Protein AF-A0A9W4KST5-F1 (afdb_monomer)

Sequence (178 aa):
MKYGIPIFAFIPGAGSKRGPIHEGLPTLEKHRLMNPYAAGIELFQHVEGVYVGDQGTENNLLENLTAYKNQNILTVRAESRLLQSGQYELRPDVSQDVFRLQDTRVTANVEPSNTVARSLGSITMDNDGYGRYRGEVQICKRDLEANHRVNVIGRIIEEDIPLLFLLKPGQTIKLIIE

Nearest PDB structures (foldseek):
  2p0o-assembly1_A  TM=8.507E-01  e=2.842E-18  Enterococcus faecalis V583
  1x7f-assembly1_A  TM=8.036E-01  e=6.736E-13  Bacillus cereus ATCC 14579
  3opf-assembly2_B  TM=6.399E-01  e=3.428E-03  Thermus thermophilus HB8
  3oep-assembly1_A  TM=6.357E-01  e=4.385E-03  Thermus thermophilus HB8
  3ore-assembly1_A  TM=6.456E-01  e=9.763E-03  Thermus thermophilus HB8

Secondary structure (DSSP, 8-state):
--S-PPPEEEE--SSPPPTTT-S---SSGGGTTS-HHHHHHHHTTT-SEEEE-SS--TTTHHHHHHHHHHH-EEEEEEEESSS-SEEEEBPSS--SSEEEBTT---SS---------B-TTEEEEE-GGGGGGTT-EEEESS-B---TTEEEEEEE-GGGGGGGGGPPTT-EEEEEE-

Solvent-accessible surface area (backbone atoms only — not comparable to full-atom values): 9675 Å² total; per-residue (Å²): 126,99,79,81,69,87,46,71,46,34,22,23,29,76,44,63,42,51,74,95,79,49,68,48,40,38,64,50,76,83,30,48,85,41,58,38,59,58,40,42,60,59,44,59,77,78,33,80,45,74,43,68,57,24,42,45,66,64,95,56,38,61,59,46,52,44,36,30,75,77,68,50,30,45,73,43,47,27,37,44,89,81,60,72,63,43,78,43,43,33,43,61,74,84,54,89,54,39,49,41,44,55,93,47,57,49,91,69,90,36,76,75,46,62,38,50,66,37,45,60,30,26,26,31,30,25,10,56,78,47,52,97,47,16,36,32,33,33,36,27,67,39,72,42,76,56,37,77,34,35,19,57,49,34,30,45,38,78,89,45,44,71,51,66,79,72,62,58,76,47,32,36,35,30,42,42,59,101

Radius of gyration: 18.52 Å; Cα contacts (8 Å, |Δi|>4): 389; chains: 1; bounding box: 48×29×61 Å

Foldseek 3Di:
DVPPDFDEWEAEAPDFADDDVRQTDGPDPVRSPADSQLSLLVCLVPGPYYDHGGDHPPPCSVVQSCCCNPVVEHEFEKAFPPDAFFKWWWALDDDPWKTWTPPQADPDFFAQDQQAKAAQFFWKAFGVVVPPRGRTIIGTRGTDGGDSRIHRGIGTDPSRSSVSVSDDRRGMYGYDHD

Structure (mmCIF, N/CA/C/O backbone):
data_AF-A0A9W4KST5-F1
#
_entry.id   AF-A0A9W4KST5-F1
#
loop_
_atom_site.group_PDB
_atom_site.id
_atom_site.type_symbol
_atom_site.label_atom_id
_atom_site.label_alt_id
_atom_site.label_comp_id
_atom_site.label_asym_id
_atom_site.label_entity_id
_atom_site.label_seq_id
_atom_site.pdbx_PDB_ins_code
_atom_site.Cartn_x
_atom_site.Cartn_y
_atom_site.Cartn_z
_atom_site.occupancy
_atom_site.B_iso_or_equiv
_atom_site.auth_seq_id
_atom_site.auth_comp_id
_atom_site.auth_asym_id
_atom_site.auth_atom_id
_atom_site.pdbx_PDB_model_num
ATOM 1 N N . MET A 1 1 ? -27.105 1.397 7.452 1.00 69.25 1 MET A N 1
ATOM 2 C CA . MET A 1 1 ? -27.432 1.611 8.880 1.00 69.25 1 MET A CA 1
ATOM 3 C C . MET A 1 1 ? -28.932 1.808 9.051 1.00 69.25 1 MET A C 1
ATOM 5 O O . MET A 1 1 ? -29.495 2.627 8.342 1.00 69.25 1 MET A O 1
ATOM 9 N N . LYS A 1 2 ? -29.586 1.051 9.945 1.00 85.25 2 LYS A N 1
ATOM 10 C CA . LYS A 1 2 ? -31.060 1.030 10.094 1.00 85.25 2 LYS A CA 1
ATOM 11 C C . LYS A 1 2 ? -31.640 2.257 10.816 1.00 85.25 2 LYS A C 1
ATOM 13 O O . LYS A 1 2 ? -32.786 2.608 10.571 1.00 85.25 2 LYS A O 1
ATOM 18 N N . TYR A 1 3 ? -30.859 2.892 11.692 1.00 92.56 3 TYR A N 1
ATOM 19 C CA . TYR A 1 3 ? -31.352 3.920 12.623 1.00 92.56 3 TYR A CA 1
ATOM 20 C C . TYR A 1 3 ? -30.665 5.287 12.487 1.00 92.56 3 TYR A C 1
ATOM 22 O O . TYR A 1 3 ? -30.922 6.169 13.294 1.00 92.56 3 TYR A O 1
ATOM 30 N N . GLY A 1 4 ? -29.771 5.472 11.508 1.00 92.19 4 GLY A N 1
ATOM 31 C CA . GLY A 1 4 ? -29.053 6.744 11.319 1.00 92.19 4 GLY A CA 1
ATOM 32 C C . GLY A 1 4 ? -28.080 7.123 12.447 1.00 92.19 4 GLY A C 1
ATOM 33 O O . GLY A 1 4 ? -27.621 8.258 12.487 1.00 92.19 4 GLY A O 1
ATOM 34 N N . ILE A 1 5 ? -27.766 6.196 13.357 1.00 94.44 5 ILE A N 1
ATOM 35 C CA . ILE A 1 5 ? -26.794 6.402 14.438 1.00 94.44 5 ILE A CA 1
ATOM 36 C C . ILE A 1 5 ? -25.398 6.067 13.897 1.00 94.44 5 ILE A C 1
ATOM 38 O O 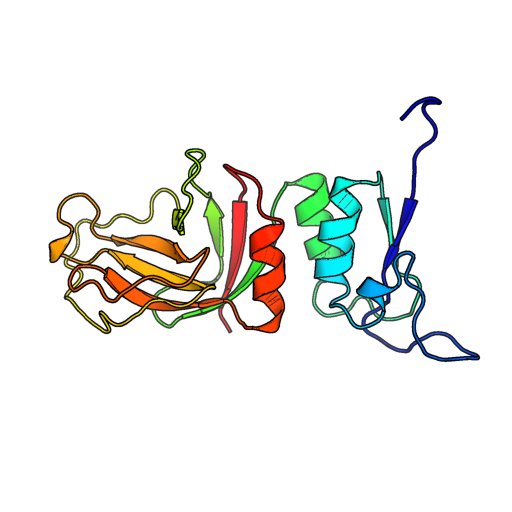. ILE A 1 5 ? -25.235 4.949 13.403 1.00 94.44 5 ILE A O 1
ATOM 42 N N . PRO A 1 6 ? -24.412 6.980 13.987 1.00 93.88 6 PRO A N 1
ATOM 43 C CA . PRO A 1 6 ? -23.056 6.718 13.520 1.00 93.88 6 PRO A CA 1
ATOM 44 C C . PRO A 1 6 ? -22.380 5.634 14.365 1.00 93.88 6 PRO A C 1
ATOM 46 O O . PRO A 1 6 ? -22.519 5.590 15.590 1.00 93.88 6 PRO A O 1
ATOM 49 N N . ILE A 1 7 ? -21.632 4.769 13.697 1.00 95.62 7 ILE A N 1
ATOM 50 C CA . ILE A 1 7 ? -20.874 3.664 14.263 1.00 95.62 7 ILE A CA 1
ATOM 51 C C . ILE A 1 7 ? -19.400 4.071 14.305 1.00 95.62 7 ILE A C 1
ATOM 53 O O . ILE A 1 7 ? -18.837 4.600 13.346 1.00 95.62 7 ILE A O 1
ATOM 57 N N . PHE A 1 8 ? -18.763 3.801 15.440 1.00 97.06 8 PHE A N 1
ATOM 58 C CA . PHE A 1 8 ? -17.342 4.043 15.658 1.00 97.06 8 PHE A CA 1
ATOM 59 C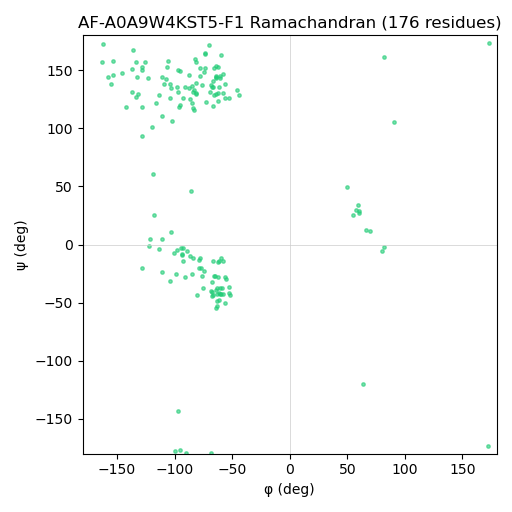 C . PHE A 1 8 ? -16.674 2.775 16.180 1.00 97.06 8 PHE A C 1
ATOM 61 O O . PHE A 1 8 ? -17.313 1.957 16.843 1.00 97.06 8 PHE A O 1
ATOM 68 N N . ALA A 1 9 ? -15.383 2.631 15.900 1.00 98.12 9 ALA A N 1
ATOM 69 C CA . ALA A 1 9 ? -14.571 1.516 16.376 1.00 98.12 9 ALA A CA 1
ATOM 70 C C . ALA A 1 9 ? -13.203 1.994 16.883 1.00 98.12 9 ALA A C 1
ATOM 72 O O . ALA A 1 9 ? -12.799 3.132 16.651 1.00 98.12 9 ALA A O 1
ATOM 73 N N . PHE A 1 10 ? -12.488 1.117 17.577 1.00 97.94 10 PHE A N 1
ATOM 74 C CA . PHE A 1 10 ? -11.152 1.355 18.102 1.00 97.94 10 PHE A CA 1
ATOM 75 C C . PHE A 1 10 ? -10.105 0.539 17.344 1.00 97.94 10 PHE A C 1
ATOM 77 O O . PHE A 1 10 ? -10.300 -0.649 17.070 1.00 97.94 10 PHE A O 1
ATOM 84 N N . ILE A 1 11 ? -8.975 1.179 17.060 1.00 97.19 11 ILE A N 1
ATOM 85 C CA . ILE A 1 11 ? -7.729 0.548 16.615 1.00 97.19 11 ILE A CA 1
ATOM 86 C C . ILE A 1 11 ? -6.709 0.572 17.757 1.00 97.19 11 ILE A C 1
ATOM 88 O O . ILE A 1 11 ? -6.769 1.476 18.600 1.00 97.19 11 ILE A O 1
ATOM 92 N N . PRO A 1 12 ? -5.758 -0.378 17.808 1.00 95.00 12 PRO A N 1
ATOM 93 C CA . PRO A 1 12 ? -4.676 -0.285 18.779 1.00 95.00 12 PRO A CA 1
ATOM 94 C C . PRO A 1 12 ? -3.799 0.936 18.466 1.00 95.00 12 PRO A C 1
ATOM 96 O O . PRO A 1 12 ? -3.680 1.346 17.314 1.00 95.00 12 PRO A O 1
ATOM 99 N N . GLY A 1 13 ? -3.160 1.513 19.481 1.00 92.31 13 GLY A N 1
ATOM 100 C CA . GLY A 1 13 ? -2.129 2.544 19.272 1.00 92.31 13 GLY A CA 1
ATOM 101 C C . GLY A 1 13 ? -0.768 1.941 18.931 1.00 92.31 13 GLY A C 1
ATOM 102 O O . GLY A 1 13 ? -0.515 0.777 19.241 1.00 92.31 13 GLY A O 1
ATOM 103 N N . ALA A 1 14 ? 0.114 2.704 18.284 1.00 86.81 14 ALA A N 1
ATOM 104 C CA . ALA A 1 14 ? 1.453 2.234 17.907 1.00 86.81 14 ALA A CA 1
ATOM 105 C C . ALA A 1 14 ? 2.445 2.215 19.087 1.00 86.81 14 ALA A C 1
ATOM 107 O O . ALA A 1 14 ? 3.446 1.505 19.041 1.00 86.81 14 ALA A O 1
ATOM 108 N N . GLY A 1 15 ? 2.146 2.969 20.146 1.00 88.94 15 GLY A N 1
ATOM 109 C CA . GLY A 1 15 ? 3.013 3.160 21.301 1.00 88.94 15 GLY A CA 1
ATOM 110 C C . GLY A 1 15 ? 2.661 2.242 22.470 1.00 88.94 15 GLY A C 1
ATOM 111 O O . GLY A 1 15 ? 2.292 1.075 22.304 1.00 88.94 15 GLY A O 1
ATOM 112 N N . SER A 1 16 ? 2.789 2.781 23.687 1.00 91.00 16 SER A N 1
ATOM 113 C CA . SER A 1 16 ? 2.562 2.013 24.912 1.00 91.00 16 SER A CA 1
ATOM 114 C C . SER A 1 16 ? 1.106 1.541 25.030 1.00 91.00 16 SER A C 1
ATOM 116 O O . SER A 1 16 ? 0.152 2.316 24.896 1.00 91.00 16 SER A O 1
ATOM 118 N N . LYS A 1 17 ? 0.935 0.240 25.286 1.00 93.94 17 LYS A N 1
ATOM 119 C CA . LYS A 1 17 ? -0.381 -0.380 25.461 1.00 93.94 17 LYS A CA 1
ATOM 120 C C . LYS A 1 17 ? -0.938 -0.047 26.835 1.00 93.94 17 LYS A C 1
ATOM 122 O O . LYS A 1 17 ? -0.206 -0.089 27.829 1.00 93.94 17 LYS A O 1
ATOM 127 N N . ARG A 1 18 ? -2.229 0.276 26.910 1.00 92.12 18 ARG A N 1
ATOM 128 C CA . ARG A 1 18 ? -2.851 0.681 28.175 1.00 92.12 18 ARG A CA 1
ATOM 129 C C . ARG A 1 18 ? -2.932 -0.501 29.150 1.00 92.12 18 ARG A C 1
ATOM 131 O O . ARG A 1 18 ? -3.272 -1.621 28.772 1.00 92.12 18 ARG A O 1
ATOM 138 N N . GLY A 1 19 ? -2.608 -0.237 30.414 1.00 92.00 19 GLY A N 1
ATOM 139 C CA . GLY A 1 19 ? -2.745 -1.214 31.493 1.00 92.00 19 GLY A CA 1
ATOM 140 C C . GLY A 1 19 ? -4.212 -1.506 31.850 1.00 92.00 19 GLY A C 1
ATOM 141 O O . GLY A 1 19 ? -5.115 -0.809 31.382 1.00 92.00 19 GLY A O 1
ATOM 142 N N . PRO A 1 20 ? -4.463 -2.516 32.701 1.00 93.81 20 PRO A N 1
ATOM 143 C CA . PRO A 1 20 ? -3.459 -3.312 33.417 1.00 93.81 20 PRO A CA 1
ATOM 144 C C . PRO A 1 20 ? -2.877 -4.486 32.609 1.00 93.81 20 PRO A C 1
ATOM 146 O O . PRO A 1 20 ? -1.892 -5.071 33.036 1.00 93.81 20 PRO A O 1
ATOM 149 N N . ILE A 1 21 ? -3.469 -4.836 31.461 1.00 93.88 21 ILE A N 1
ATOM 150 C CA . ILE A 1 21 ? -3.098 -6.042 30.692 1.00 93.88 21 ILE A CA 1
ATOM 151 C C . ILE A 1 21 ? -2.016 -5.744 29.643 1.00 93.88 21 ILE A C 1
ATOM 153 O O . ILE A 1 21 ? -1.215 -6.611 29.327 1.00 93.88 21 ILE A O 1
ATOM 157 N N . HIS A 1 22 ? -1.944 -4.509 29.132 1.00 93.56 22 HIS A N 1
ATOM 158 C CA . HIS A 1 22 ? -0.942 -4.095 28.140 1.00 93.56 22 HIS A CA 1
ATOM 159 C C . HIS A 1 22 ? -0.983 -4.881 26.810 1.00 93.56 22 HIS A C 1
ATOM 161 O O . HIS A 1 22 ? 0.006 -4.938 26.086 1.00 93.56 22 HIS A O 1
ATOM 167 N N . GLU A 1 23 ? -2.150 -5.409 26.433 1.00 93.69 23 GLU A N 1
ATOM 168 C CA . GLU A 1 23 ? -2.366 -6.174 25.188 1.00 93.69 23 GLU A CA 1
ATOM 169 C C . GLU A 1 23 ? -3.069 -5.372 24.078 1.00 93.69 23 GLU A C 1
ATOM 171 O O . GLU A 1 23 ? -3.489 -5.925 23.063 1.00 93.69 23 GLU A O 1
ATOM 176 N N . GLY A 1 24 ? -3.204 -4.058 24.260 1.00 94.25 24 GLY A N 1
ATOM 177 C CA . GLY A 1 24 ? -3.823 -3.146 23.300 1.00 94.25 24 GLY A CA 1
ATOM 178 C C . GLY A 1 24 ? -5.350 -3.102 23.350 1.00 94.25 24 GLY A C 1
ATOM 179 O O . GLY A 1 24 ? -6.013 -3.999 23.879 1.00 94.25 24 GLY A O 1
ATOM 180 N N . LEU A 1 25 ? -5.905 -2.029 22.783 1.00 96.44 25 LEU A N 1
ATOM 181 C CA . LEU A 1 25 ? -7.332 -1.697 22.839 1.00 96.44 25 LEU A CA 1
ATOM 182 C C . LEU A 1 25 ? -8.008 -1.641 21.449 1.00 96.44 25 LEU A C 1
ATOM 184 O O . LEU A 1 25 ? -8.519 -0.588 21.064 1.00 96.44 25 LEU A O 1
ATOM 188 N N . PRO A 1 26 ? -8.029 -2.745 20.672 1.00 97.44 26 PRO A N 1
ATOM 189 C CA . PRO A 1 26 ? -8.787 -2.825 19.425 1.00 97.44 26 PRO A CA 1
ATOM 190 C C . PRO A 1 26 ? -10.273 -3.160 19.656 1.00 97.44 26 PRO A C 1
ATOM 192 O O . PRO A 1 26 ? -10.643 -3.766 20.661 1.00 97.44 26 PRO A O 1
ATOM 195 N N . THR A 1 27 ? -11.128 -2.860 18.674 1.00 98.00 27 THR A N 1
ATOM 196 C CA . THR A 1 27 ? -12.497 -3.409 18.601 1.00 98.00 27 THR A CA 1
ATOM 197 C C . THR A 1 27 ? -12.525 -4.827 18.033 1.00 98.00 27 THR A C 1
ATOM 199 O O . THR A 1 27 ? -13.250 -5.671 18.553 1.00 98.00 27 THR A O 1
ATOM 202 N N . LEU A 1 28 ? -11.767 -5.104 16.965 1.00 96.88 28 LEU A N 1
ATOM 203 C CA . LEU A 1 28 ? -11.683 -6.445 16.381 1.00 96.88 28 LEU A CA 1
ATOM 204 C C . LEU A 1 28 ? -10.443 -7.171 16.902 1.00 96.88 28 LEU A C 1
ATOM 206 O O . LEU A 1 28 ? -9.337 -6.648 16.822 1.00 96.88 28 LEU A O 1
ATOM 210 N N . GLU A 1 29 ? -10.607 -8.412 17.356 1.00 97.19 29 GLU A N 1
ATOM 211 C CA . GLU A 1 29 ? -9.504 -9.199 17.928 1.00 97.19 29 GLU A CA 1
ATOM 212 C C . GLU A 1 29 ? -8.340 -9.393 16.944 1.00 97.19 29 GLU A C 1
ATOM 214 O O . GLU A 1 29 ? -7.175 -9.263 17.308 1.00 97.19 29 GLU A O 1
ATOM 219 N N . LYS A 1 30 ? -8.645 -9.588 15.655 1.00 94.75 30 LYS A N 1
ATOM 220 C CA . LYS A 1 30 ? -7.627 -9.702 14.598 1.00 94.75 30 LYS A CA 1
ATOM 221 C C . LYS A 1 30 ? -6.769 -8.442 14.420 1.00 94.75 30 LYS A C 1
ATOM 223 O O . LYS A 1 30 ? -5.729 -8.507 13.774 1.00 94.75 30 LYS A O 1
ATOM 228 N N . HIS A 1 31 ? -7.193 -7.300 14.968 1.00 95.31 31 HIS A N 1
ATOM 229 C CA . HIS A 1 31 ? -6.422 -6.058 14.936 1.00 95.31 31 HIS A CA 1
ATOM 230 C C . HIS A 1 31 ? -5.425 -5.941 16.081 1.00 95.31 31 HIS A C 1
ATOM 232 O O . HIS A 1 31 ? -4.578 -5.062 16.015 1.00 95.31 31 HIS A O 1
ATOM 238 N N . ARG A 1 32 ? -5.464 -6.815 17.096 1.00 93.94 32 ARG A N 1
ATOM 239 C CA . ARG A 1 32 ? -4.639 -6.694 18.311 1.00 93.94 32 ARG A CA 1
ATOM 240 C C . ARG A 1 32 ? -3.144 -6.540 18.035 1.00 93.94 32 ARG A C 1
ATOM 242 O O . ARG A 1 32 ? -2.487 -5.717 18.669 1.00 93.94 32 ARG A O 1
ATOM 249 N N . LEU A 1 33 ? -2.635 -7.307 17.073 1.00 90.31 33 LEU A N 1
ATOM 250 C CA . LEU A 1 33 ? -1.232 -7.295 16.645 1.00 90.31 33 LEU A CA 1
ATOM 251 C C . LEU A 1 33 ? -1.048 -6.714 15.237 1.00 90.31 33 LEU A C 1
ATOM 253 O O . LEU A 1 33 ? 0.050 -6.745 14.690 1.00 90.31 33 LEU A O 1
ATOM 257 N N . MET A 1 34 ? -2.124 -6.210 14.633 1.00 90.50 34 MET A N 1
ATOM 258 C CA . MET A 1 34 ? -2.071 -5.619 13.303 1.00 90.50 34 MET A CA 1
ATOM 259 C C . MET A 1 34 ? -1.481 -4.211 13.381 1.00 90.50 34 MET A C 1
ATOM 261 O O . MET A 1 34 ? -1.638 -3.505 14.379 1.00 90.50 34 MET A O 1
ATOM 265 N N . ASN A 1 35 ? -0.849 -3.777 12.291 1.00 91.12 35 ASN A N 1
ATOM 266 C CA . ASN A 1 35 ? -0.479 -2.381 12.118 1.00 91.12 35 ASN A CA 1
ATOM 267 C C . ASN A 1 35 ? -1.724 -1.476 12.326 1.00 91.12 35 ASN A C 1
ATOM 269 O O . ASN A 1 35 ? -2.733 -1.682 11.641 1.00 91.12 35 ASN A O 1
ATOM 273 N N . PRO A 1 36 ? -1.672 -0.471 13.227 1.00 94.44 36 PRO A N 1
ATOM 274 C CA . PRO A 1 36 ? -2.785 0.445 13.487 1.00 94.44 36 PRO A CA 1
ATOM 275 C C . PRO A 1 36 ? -3.354 1.113 12.235 1.00 94.44 36 PRO A C 1
ATOM 277 O O . PRO A 1 36 ? -4.565 1.305 12.128 1.00 94.44 36 PRO A O 1
ATOM 280 N N . TYR A 1 37 ? -2.490 1.443 11.273 1.00 95.38 37 TYR A N 1
ATOM 281 C CA . TYR A 1 37 ? -2.903 2.025 10.006 1.00 95.38 37 TYR A CA 1
ATOM 282 C C . TYR A 1 37 ? -3.773 1.041 9.224 1.00 95.38 37 TYR A C 1
ATOM 284 O O . TYR A 1 37 ? -4.920 1.359 8.930 1.00 95.38 37 TYR A O 1
ATOM 292 N N . ALA A 1 38 ? -3.289 -0.181 8.979 1.00 94.12 38 ALA A N 1
ATOM 293 C CA . ALA A 1 38 ? -4.047 -1.214 8.271 1.00 94.12 38 ALA A CA 1
ATOM 294 C C . ALA A 1 38 ? -5.387 -1.537 8.954 1.00 94.12 38 ALA A C 1
ATOM 296 O O . ALA A 1 38 ? -6.416 -1.605 8.282 1.00 94.12 38 ALA A O 1
ATOM 297 N N . ALA A 1 39 ? -5.394 -1.636 10.288 1.00 95.00 39 ALA A N 1
ATOM 298 C CA . ALA A 1 39 ? -6.614 -1.825 11.068 1.00 95.00 39 ALA A CA 1
ATOM 299 C C . ALA A 1 39 ? -7.621 -0.679 10.852 1.00 95.00 39 ALA A C 1
ATOM 301 O O . ALA A 1 39 ? -8.817 -0.916 10.677 1.00 95.00 39 ALA A O 1
ATOM 302 N N . GLY A 1 40 ? -7.141 0.569 10.817 1.00 96.31 40 GLY A N 1
ATOM 303 C CA . GLY A 1 40 ? -7.976 1.744 10.573 1.00 96.31 40 GLY A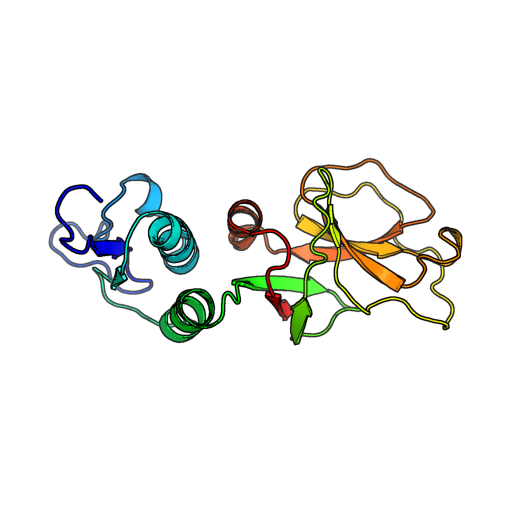 CA 1
ATOM 304 C C . GLY A 1 40 ? -8.557 1.773 9.161 1.00 96.31 40 GLY A C 1
ATOM 305 O O . GLY A 1 40 ? -9.750 2.024 9.000 1.00 96.31 40 GLY A O 1
ATOM 306 N N . ILE A 1 41 ? -7.743 1.456 8.151 1.00 96.06 41 ILE A N 1
ATOM 307 C CA . ILE A 1 41 ? -8.175 1.363 6.748 1.00 96.06 41 ILE A CA 1
ATOM 308 C C . ILE A 1 41 ? -9.243 0.286 6.571 1.00 96.06 41 ILE A C 1
ATOM 310 O O . ILE A 1 41 ? -10.230 0.513 5.871 1.00 96.06 41 ILE A O 1
ATOM 314 N N . GLU A 1 42 ? -9.082 -0.867 7.220 1.00 95.12 42 GLU A N 1
ATOM 315 C CA . GLU A 1 42 ? -10.092 -1.920 7.191 1.00 95.12 42 GLU A CA 1
ATOM 316 C C . GLU A 1 42 ? -11.406 -1.453 7.840 1.00 95.12 42 GLU A C 1
ATOM 318 O O . GLU A 1 42 ? -12.475 -1.573 7.239 1.00 95.12 42 GLU A O 1
ATOM 323 N N . LEU A 1 43 ? -11.344 -0.863 9.039 1.00 96.38 43 LEU A N 1
ATOM 324 C CA . LEU A 1 43 ? -12.539 -0.403 9.753 1.00 96.38 43 LEU A CA 1
ATOM 325 C C . LEU A 1 43 ? -13.290 0.697 9.003 1.00 96.38 43 LEU A C 1
ATOM 327 O O . LEU A 1 43 ? -14.519 0.665 8.980 1.00 96.38 43 LEU A O 1
ATOM 331 N N . PHE A 1 44 ? -12.602 1.629 8.340 1.00 95.38 44 PHE A N 1
ATOM 332 C CA . PHE A 1 44 ? -13.249 2.689 7.557 1.00 95.38 44 PHE A CA 1
ATOM 333 C C . PHE A 1 44 ? -14.142 2.178 6.411 1.00 95.38 44 PHE A C 1
ATOM 335 O O . PHE A 1 44 ? -14.917 2.953 5.854 1.00 95.38 44 PHE A O 1
ATOM 342 N N . GLN A 1 45 ? -14.083 0.892 6.054 1.00 90.44 45 GLN A N 1
ATOM 343 C CA . GLN A 1 45 ? -15.026 0.282 5.107 1.00 90.44 45 GLN A CA 1
ATOM 344 C C . GLN A 1 45 ? -16.384 -0.059 5.738 1.00 90.44 45 GLN A C 1
ATOM 346 O O . GLN A 1 45 ? -17.344 -0.351 5.024 1.00 90.44 45 GLN A O 1
ATOM 351 N N . HIS A 1 46 ? -16.469 -0.033 7.067 1.00 92.56 46 HIS A N 1
ATOM 352 C CA . HIS A 1 46 ? -17.608 -0.520 7.841 1.00 92.56 46 HIS A CA 1
ATOM 353 C C . HIS A 1 46 ? -18.151 0.496 8.852 1.00 92.56 46 HIS A C 1
ATOM 355 O O . HIS A 1 46 ? -19.288 0.334 9.294 1.00 92.56 46 HIS A O 1
ATOM 361 N N . VAL A 1 47 ? -17.355 1.502 9.234 1.00 95.25 47 VAL A N 1
ATOM 362 C CA . VAL A 1 47 ? -17.702 2.482 10.274 1.00 95.25 47 VAL A CA 1
ATOM 363 C C . VAL A 1 47 ? -17.405 3.919 9.844 1.00 95.25 47 VAL A C 1
ATOM 365 O O . VAL A 1 47 ? -16.542 4.175 9.004 1.00 95.25 47 VAL A O 1
ATOM 368 N N . GLU A 1 48 ? -18.080 4.880 10.473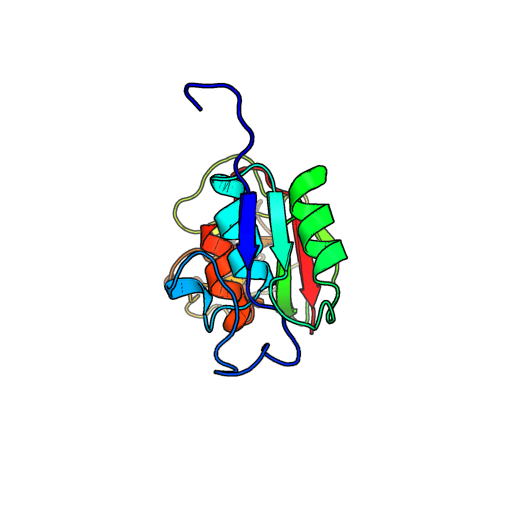 1.00 94.50 48 GLU A N 1
ATOM 369 C CA . GLU A 1 48 ? -17.968 6.309 10.164 1.00 94.50 48 GLU A CA 1
ATOM 370 C C . GLU A 1 48 ? -16.708 6.943 10.759 1.00 94.50 48 GLU A C 1
ATOM 372 O O . GLU A 1 48 ? -16.272 8.010 10.316 1.00 94.50 48 GLU A O 1
ATOM 377 N N . GLY A 1 49 ? -16.101 6.320 11.767 1.00 95.75 49 GLY A N 1
ATOM 378 C CA . GLY A 1 49 ? -14.886 6.816 12.396 1.00 95.75 49 GLY A CA 1
ATOM 379 C C . GLY A 1 49 ? -14.155 5.768 13.220 1.00 95.75 49 GLY A C 1
ATOM 380 O O . GLY A 1 49 ? -14.745 4.806 13.708 1.00 95.75 49 GLY A O 1
ATOM 381 N N . VAL A 1 50 ? -12.856 5.996 13.400 1.00 97.19 50 VAL A N 1
ATOM 382 C CA . VAL A 1 50 ? -11.998 5.167 14.247 1.00 97.19 50 VAL A CA 1
ATOM 383 C C . VAL A 1 50 ? -11.334 6.025 15.317 1.00 97.19 50 VAL A C 1
ATOM 385 O O . VAL A 1 50 ? -10.967 7.172 15.058 1.00 97.19 50 VAL A O 1
ATOM 388 N N . TYR A 1 51 ? -11.177 5.461 16.508 1.00 96.81 51 TYR A N 1
ATOM 389 C CA . TYR A 1 51 ? -10.414 6.026 17.615 1.00 96.81 51 TYR A CA 1
ATOM 390 C C . TYR A 1 51 ? -9.157 5.192 17.859 1.00 96.81 51 TYR A C 1
ATOM 392 O O . TYR A 1 51 ? -9.189 3.968 17.752 1.00 96.81 51 TYR A O 1
ATOM 400 N N . VAL A 1 52 ? -8.057 5.839 18.238 1.00 96.50 52 VAL A N 1
ATOM 401 C CA . VAL A 1 52 ? -6.861 5.136 18.718 1.00 96.50 52 VAL A CA 1
ATOM 402 C C . VAL A 1 52 ? -7.057 4.833 20.202 1.00 96.50 52 VAL A C 1
ATOM 404 O O . VAL A 1 52 ? -7.212 5.752 21.006 1.00 96.50 52 VAL A O 1
ATOM 407 N N . GLY A 1 53 ? -7.130 3.551 20.561 1.00 95.19 53 GLY A N 1
ATOM 408 C CA . GLY A 1 53 ? -7.428 3.122 21.931 1.00 95.19 53 GLY A CA 1
ATOM 409 C C . GLY A 1 53 ? -6.246 3.281 22.895 1.00 95.19 53 GLY A C 1
ATOM 410 O O . GLY A 1 53 ? -6.432 3.660 24.056 1.00 95.19 53 GLY A O 1
ATOM 411 N N . ASP A 1 54 ? -5.027 3.029 22.413 1.00 94.62 54 ASP A N 1
ATOM 412 C CA . ASP A 1 54 ? -3.784 3.135 23.187 1.00 94.62 54 ASP A CA 1
ATOM 413 C C . ASP A 1 54 ? -3.030 4.449 22.919 1.00 94.62 54 ASP A C 1
ATOM 415 O O . ASP A 1 54 ? -3.491 5.315 22.178 1.00 94.62 54 ASP A O 1
ATOM 419 N N . GLN A 1 55 ? -1.859 4.614 23.539 1.00 90.81 55 GLN A N 1
ATOM 420 C CA . GLN A 1 55 ? -0.946 5.700 23.187 1.00 90.81 55 GLN A CA 1
ATOM 421 C C . GLN A 1 55 ? -0.247 5.425 21.846 1.00 90.81 55 GLN A C 1
ATOM 423 O O . GLN A 1 55 ? -0.180 4.288 21.377 1.00 90.81 55 GLN A O 1
ATOM 428 N N . GLY A 1 56 ? 0.342 6.473 21.273 1.00 87.62 56 GLY A N 1
ATOM 429 C CA . GLY A 1 56 ? 1.188 6.390 20.087 1.00 87.62 56 GLY A CA 1
ATOM 430 C C . GLY A 1 56 ? 0.403 6.559 18.795 1.00 87.62 56 GLY A C 1
ATOM 431 O O . GLY A 1 56 ? -0.315 5.669 18.333 1.00 87.62 56 GLY A O 1
ATOM 432 N N . THR A 1 57 ? 0.575 7.743 18.222 1.00 89.81 57 THR A N 1
ATOM 433 C CA . THR A 1 57 ? 0.101 8.142 16.896 1.00 89.81 57 THR A CA 1
ATOM 434 C C . THR A 1 57 ? 1.287 8.496 15.998 1.00 89.81 57 THR A C 1
ATOM 436 O O . THR A 1 57 ? 1.155 9.336 15.110 1.00 89.81 57 THR A O 1
ATOM 439 N N . GLU A 1 58 ? 2.467 7.929 16.277 1.00 86.44 58 GLU A N 1
ATOM 440 C CA . GLU A 1 58 ? 3.689 8.228 15.532 1.00 86.44 58 GLU A CA 1
ATOM 441 C C . GLU A 1 58 ? 3.614 7.693 14.087 1.00 86.44 58 GLU A C 1
ATOM 443 O O . GLU A 1 58 ? 2.617 7.102 13.664 1.00 86.44 58 GLU A O 1
ATOM 448 N N . ASN A 1 59 ? 4.680 7.897 13.306 1.00 84.81 59 ASN A N 1
ATOM 449 C CA . ASN A 1 59 ? 4.812 7.383 11.935 1.00 84.81 59 ASN A CA 1
ATOM 450 C C . ASN A 1 59 ? 3.712 7.869 10.974 1.00 84.81 59 ASN A C 1
ATOM 452 O O . ASN A 1 59 ? 3.304 7.156 10.057 1.00 84.81 59 ASN A O 1
ATOM 456 N N . ASN A 1 60 ? 3.251 9.107 11.171 1.00 91.69 60 ASN A N 1
ATOM 457 C CA . ASN A 1 60 ? 2.211 9.752 10.369 1.00 91.69 60 ASN A CA 1
ATOM 458 C C . ASN A 1 60 ? 0.859 9.008 10.380 1.00 91.69 60 ASN A C 1
ATOM 460 O O . ASN A 1 60 ? 0.122 9.042 9.390 1.00 91.69 60 ASN A O 1
ATOM 464 N N . LEU A 1 61 ? 0.534 8.282 11.461 1.00 94.44 61 LEU A N 1
ATOM 465 C CA . LEU A 1 61 ? -0.688 7.473 11.536 1.00 94.44 61 LEU A CA 1
ATOM 466 C C . LEU A 1 61 ? -1.946 8.315 11.284 1.00 94.44 61 LEU A C 1
ATOM 468 O O . LEU A 1 61 ? -2.777 7.946 10.454 1.00 94.44 61 LEU A O 1
ATOM 472 N N . LEU A 1 62 ? -2.096 9.445 11.981 1.00 95.00 62 LEU A N 1
ATOM 473 C CA . LEU A 1 62 ? -3.293 10.284 11.866 1.00 95.00 62 LEU A CA 1
ATOM 474 C C . LEU A 1 62 ? -3.379 10.957 10.499 1.00 95.00 62 LEU A C 1
ATOM 476 O O . LEU A 1 62 ? -4.462 11.019 9.919 1.00 95.00 62 LEU A O 1
ATOM 480 N N . GLU A 1 63 ? -2.255 11.421 9.964 1.00 95.75 63 GLU A N 1
ATOM 481 C CA . GLU A 1 63 ? -2.158 12.025 8.640 1.00 95.75 63 GLU A CA 1
ATOM 482 C C . GLU A 1 63 ? -2.565 11.020 7.561 1.00 95.75 63 GLU A C 1
ATOM 484 O O . GLU A 1 63 ? -3.401 11.333 6.714 1.00 95.75 63 GLU A O 1
ATOM 489 N N . ASN A 1 64 ? -2.046 9.791 7.621 1.00 95.94 64 ASN A N 1
ATOM 490 C CA . ASN A 1 64 ? -2.368 8.740 6.659 1.00 95.94 64 ASN A CA 1
ATOM 491 C C . ASN A 1 64 ? -3.831 8.276 6.779 1.00 95.94 64 ASN A C 1
ATOM 493 O O . ASN A 1 64 ? -4.492 8.071 5.759 1.00 95.94 64 ASN A O 1
ATOM 497 N N . LEU A 1 65 ? -4.370 8.135 7.998 1.00 96.44 65 LEU A N 1
ATOM 498 C CA . LEU A 1 65 ? -5.7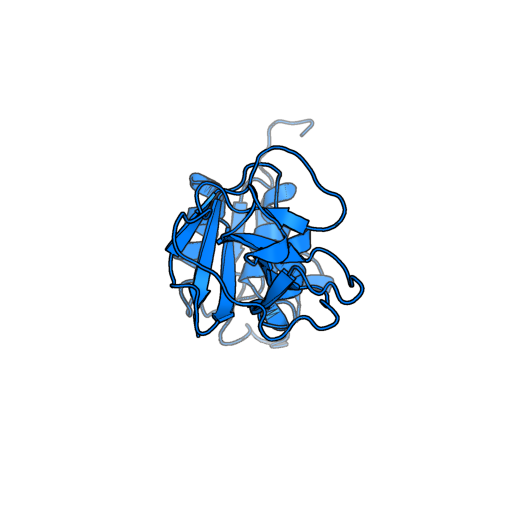90 7.813 8.208 1.00 96.44 65 LEU A CA 1
ATOM 499 C C . LEU A 1 65 ? -6.701 8.936 7.693 1.00 96.44 65 LEU A C 1
ATOM 501 O O . LEU A 1 65 ? -7.739 8.667 7.088 1.00 96.44 65 LEU A O 1
ATOM 505 N N . THR A 1 66 ? -6.300 10.192 7.892 1.00 95.94 66 THR A N 1
ATOM 506 C CA . THR A 1 66 ? -7.027 11.372 7.407 1.00 95.94 66 THR A CA 1
ATOM 507 C C . THR A 1 66 ? -7.001 11.449 5.883 1.00 95.94 66 THR A C 1
ATOM 509 O O . THR A 1 66 ? -8.043 11.677 5.268 1.00 95.94 66 THR A O 1
ATOM 512 N N . ALA A 1 67 ? -5.841 11.216 5.262 1.00 96.38 67 ALA A N 1
ATOM 513 C CA . ALA A 1 67 ? -5.694 11.176 3.810 1.00 96.38 67 ALA A CA 1
ATOM 514 C C . ALA A 1 67 ? -6.572 10.078 3.192 1.00 96.38 67 ALA A C 1
ATOM 516 O O . ALA A 1 67 ? -7.287 10.331 2.222 1.00 96.38 67 ALA A O 1
ATOM 517 N N . TYR A 1 68 ? -6.619 8.892 3.802 1.00 95.50 68 TYR A N 1
ATOM 518 C CA . TYR A 1 68 ? -7.521 7.839 3.344 1.00 95.50 68 TYR A CA 1
ATOM 519 C C . TYR A 1 68 ? -8.989 8.243 3.484 1.00 95.50 68 TYR A C 1
ATOM 521 O O . TYR A 1 68 ? -9.737 8.197 2.510 1.00 95.50 68 TYR A O 1
ATOM 529 N N . LYS A 1 69 ? -9.408 8.678 4.677 1.00 94.31 69 LYS A N 1
ATOM 530 C CA . LYS A 1 69 ? -10.817 8.973 4.959 1.00 94.31 69 LYS A CA 1
ATOM 531 C C . LYS A 1 69 ? -11.365 10.120 4.108 1.00 94.31 69 LYS A C 1
ATOM 533 O O . LYS A 1 69 ? -12.489 10.034 3.623 1.00 94.31 69 LYS A O 1
ATOM 538 N N . ASN A 1 70 ? -10.587 11.189 3.947 1.00 94.25 70 ASN A N 1
ATOM 539 C CA . ASN A 1 70 ? -11.075 12.437 3.360 1.00 94.25 70 ASN A CA 1
ATOM 540 C C . ASN A 1 70 ? -10.718 12.590 1.880 1.00 94.25 70 ASN A C 1
ATOM 542 O O . ASN A 1 70 ? -11.398 13.326 1.172 1.00 94.25 70 ASN A O 1
ATOM 546 N N . GLN A 1 71 ? -9.644 11.942 1.420 1.00 94.06 71 GLN A N 1
ATOM 547 C CA . GLN A 1 71 ? -9.119 12.102 0.058 1.00 94.06 71 GLN A CA 1
ATOM 548 C C . GLN A 1 71 ? -9.064 10.776 -0.706 1.00 94.06 71 GLN A C 1
ATOM 550 O O . GLN A 1 71 ? -8.677 10.764 -1.869 1.00 94.06 71 GLN A O 1
ATOM 555 N N . ASN A 1 72 ? -9.452 9.659 -0.077 1.00 92.56 72 ASN A N 1
ATOM 556 C CA . ASN A 1 72 ? -9.341 8.318 -0.646 1.00 92.56 72 ASN A CA 1
ATOM 557 C C . ASN A 1 72 ? -7.892 7.956 -1.030 1.00 92.56 72 ASN A C 1
ATOM 559 O O . ASN A 1 72 ? -7.678 7.164 -1.940 1.00 92.56 72 ASN A O 1
ATOM 563 N N . ILE A 1 73 ? -6.886 8.504 -0.340 1.00 96.44 73 ILE A N 1
ATOM 564 C CA . ILE A 1 73 ? -5.471 8.209 -0.611 1.00 96.44 73 ILE A CA 1
ATOM 565 C C . ILE A 1 73 ? -4.986 7.102 0.325 1.00 96.44 73 ILE A C 1
ATOM 567 O O . ILE A 1 73 ? -5.005 7.269 1.544 1.00 96.44 73 ILE A O 1
ATOM 571 N N . LEU A 1 74 ? -4.525 5.983 -0.237 1.00 96.69 74 LEU A N 1
ATOM 572 C CA . LEU A 1 74 ? -3.899 4.907 0.536 1.00 96.69 74 LEU A CA 1
ATOM 573 C C . LEU A 1 74 ? -2.376 5.056 0.511 1.00 96.69 74 LEU A C 1
ATOM 575 O O . LEU A 1 74 ? -1.764 4.992 -0.553 1.00 96.69 74 LEU A O 1
ATOM 579 N N . THR A 1 75 ? -1.758 5.240 1.673 1.00 97.19 75 THR A N 1
ATOM 580 C CA . THR A 1 75 ? -0.299 5.278 1.801 1.00 97.19 75 THR A CA 1
ATOM 581 C C . THR A 1 75 ? 0.241 3.854 1.858 1.00 97.19 75 THR A C 1
ATOM 583 O O . THR A 1 75 ? -0.247 3.050 2.643 1.00 97.19 75 THR A O 1
ATOM 586 N N . VAL A 1 76 ? 1.238 3.536 1.039 1.00 96.88 76 VAL A N 1
ATOM 587 C CA . VAL A 1 76 ? 1.852 2.205 0.979 1.00 96.88 76 VAL A CA 1
ATOM 588 C C . VAL A 1 76 ? 3.365 2.369 0.8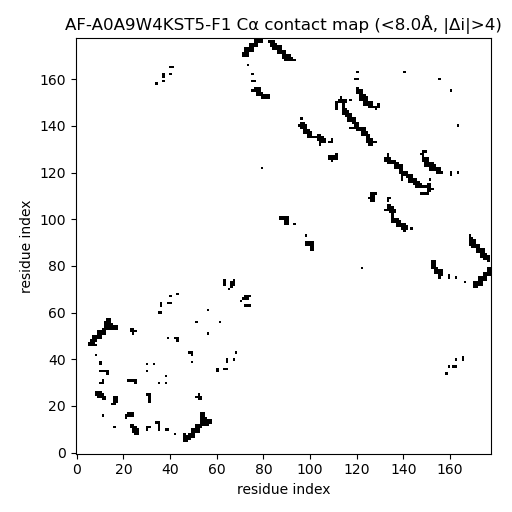87 1.00 96.88 76 VAL A C 1
ATOM 590 O O . VAL A 1 76 ? 3.858 3.155 0.075 1.00 96.88 76 VAL A O 1
ATOM 593 N N . ARG A 1 77 ? 4.109 1.650 1.722 1.00 96.81 77 ARG A N 1
ATOM 594 C CA . ARG A 1 77 ? 5.574 1.654 1.710 1.00 96.81 77 ARG A CA 1
ATOM 595 C C . ARG A 1 77 ? 6.125 0.613 0.743 1.00 96.81 77 ARG A C 1
ATOM 597 O O . ARG A 1 77 ? 5.534 -0.450 0.544 1.00 96.81 77 ARG A O 1
ATOM 604 N N . ALA A 1 78 ? 7.243 0.932 0.111 1.00 97.81 78 ALA A N 1
ATOM 605 C CA . ALA A 1 78 ? 7.854 0.078 -0.892 1.00 97.81 78 ALA A CA 1
ATOM 606 C C . ALA A 1 78 ? 9.360 0.302 -0.999 1.00 97.81 78 ALA A C 1
ATOM 608 O O . ALA A 1 78 ? 9.856 1.383 -0.720 1.00 97.81 78 ALA A O 1
ATOM 609 N N . GLU A 1 79 ? 10.062 -0.690 -1.528 1.00 98.06 79 GLU A N 1
ATOM 610 C CA . GLU A 1 79 ? 11.454 -0.569 -1.944 1.00 98.06 79 GLU A CA 1
ATOM 611 C C . GLU A 1 79 ? 11.499 -0.476 -3.472 1.00 98.06 79 GLU A C 1
ATOM 613 O O . GLU A 1 79 ? 10.962 -1.335 -4.178 1.00 98.06 79 GLU A O 1
ATOM 618 N N . SER A 1 80 ? 12.141 0.553 -4.024 1.00 96.25 80 SER A N 1
ATOM 619 C CA . SER A 1 80 ? 12.420 0.644 -5.461 1.00 96.25 80 SER A CA 1
ATOM 620 C C . SER A 1 80 ? 13.578 1.594 -5.728 1.00 96.25 80 SER A C 1
ATOM 622 O O . SER A 1 80 ? 13.710 2.630 -5.090 1.00 96.25 80 SER A O 1
ATOM 624 N N . ARG A 1 81 ? 14.407 1.270 -6.725 1.00 88.44 81 ARG A N 1
ATOM 625 C CA . ARG A 1 81 ? 15.471 2.176 -7.196 1.00 88.44 81 ARG A CA 1
ATOM 626 C C . ARG A 1 81 ? 15.042 3.065 -8.360 1.00 88.44 81 ARG A C 1
ATOM 628 O O . ARG A 1 81 ? 15.764 3.992 -8.706 1.00 88.44 81 ARG A O 1
ATOM 635 N N . LEU A 1 82 ? 13.921 2.739 -9.003 1.00 92.56 82 LEU A N 1
ATOM 636 C CA . LEU A 1 82 ? 13.463 3.400 -10.229 1.00 92.56 82 LEU A CA 1
ATOM 637 C C . LEU A 1 82 ? 12.205 4.239 -10.009 1.00 92.56 82 LEU A C 1
ATOM 639 O O . LEU A 1 82 ? 11.960 5.172 -10.769 1.00 92.56 82 LEU A O 1
ATOM 643 N N . LEU A 1 83 ? 11.419 3.918 -8.982 1.00 94.12 83 LEU A N 1
ATOM 644 C CA . LEU A 1 83 ? 10.237 4.679 -8.606 1.00 94.12 83 LEU A CA 1
ATOM 645 C C . LEU A 1 83 ? 10.575 5.679 -7.495 1.00 94.12 83 LEU A C 1
ATOM 647 O O . LEU A 1 83 ? 11.461 5.432 -6.682 1.00 94.12 83 LEU A O 1
ATOM 651 N N . GLN A 1 84 ? 9.874 6.810 -7.467 1.00 95.00 84 GLN A N 1
ATOM 652 C CA . GLN A 1 84 ? 10.052 7.843 -6.447 1.00 95.00 84 GLN A CA 1
ATOM 653 C C . GLN A 1 84 ? 8.884 7.825 -5.461 1.00 95.00 84 GLN A C 1
ATOM 655 O O . GLN A 1 84 ? 7.788 7.367 -5.782 1.00 95.00 84 GLN A O 1
ATOM 660 N N . SER A 1 85 ? 9.104 8.354 -4.258 1.00 97.19 85 SER A N 1
ATOM 661 C CA . SER A 1 85 ? 8.006 8.617 -3.328 1.00 97.19 85 SER A CA 1
ATOM 662 C C . SER A 1 85 ? 7.054 9.639 -3.943 1.00 97.19 85 SER A C 1
ATOM 664 O O . SER A 1 85 ? 7.487 10.694 -4.407 1.00 97.19 85 SER A O 1
ATOM 666 N N . GLY A 1 86 ? 5.757 9.355 -3.939 1.00 96.75 86 GLY A N 1
ATOM 667 C CA . GLY A 1 86 ? 4.795 10.193 -4.644 1.00 96.75 86 GLY A CA 1
ATOM 668 C C . GLY A 1 86 ? 3.389 9.621 -4.666 1.00 96.75 86 GLY A C 1
ATOM 669 O O . GLY A 1 86 ? 3.144 8.506 -4.208 1.00 96.75 86 GLY A O 1
ATOM 670 N N . GLN A 1 87 ? 2.453 10.415 -5.181 1.00 97.44 87 GLN A N 1
ATOM 671 C CA . GLN A 1 87 ? 1.091 9.961 -5.434 1.00 97.44 87 GLN A CA 1
ATOM 672 C C . GLN A 1 87 ? 0.980 9.414 -6.854 1.00 97.44 87 GLN A C 1
ATOM 674 O O . GLN A 1 87 ? 1.459 10.035 -7.799 1.00 97.44 87 GLN A O 1
ATOM 679 N N . TYR A 1 88 ? 0.320 8.271 -6.982 1.00 96.88 88 TYR A N 1
ATOM 680 C CA . TYR A 1 88 ? 0.050 7.602 -8.241 1.00 96.88 88 TYR A CA 1
ATOM 681 C C . TYR A 1 88 ? -1.422 7.219 -8.286 1.00 96.88 88 TYR A C 1
ATOM 683 O O . TYR A 1 88 ? -1.948 6.609 -7.354 1.00 96.88 88 TYR A O 1
ATOM 691 N N . GLU A 1 89 ? -2.098 7.565 -9.371 1.00 96.19 89 GLU A N 1
ATOM 692 C CA . GLU A 1 89 ? -3.482 7.156 -9.573 1.00 96.19 89 GLU A CA 1
ATOM 693 C C . GLU A 1 89 ? -3.523 5.748 -10.151 1.00 96.19 89 GLU A C 1
ATOM 695 O O . GLU A 1 89 ? -2.814 5.428 -11.108 1.00 96.19 89 GLU A O 1
ATOM 700 N N . LEU A 1 90 ? -4.365 4.887 -9.585 1.00 95.25 90 LEU A N 1
ATOM 701 C CA . LEU A 1 90 ? -4.643 3.594 -10.187 1.00 95.25 90 LEU A CA 1
ATOM 702 C C . LEU A 1 90 ? -5.622 3.762 -11.341 1.00 95.25 90 LEU A C 1
ATOM 704 O O . LEU A 1 90 ? -6.544 4.578 -11.300 1.00 95.25 90 LEU A O 1
ATOM 708 N N . ARG A 1 91 ? -5.455 2.947 -12.378 1.00 94.19 91 ARG A N 1
ATOM 709 C CA . ARG A 1 91 ? -6.446 2.846 -13.444 1.00 94.19 91 ARG A CA 1
ATOM 710 C C . ARG A 1 91 ? -7.797 2.366 -12.885 1.00 94.19 91 ARG A C 1
ATOM 712 O O . ARG A 1 91 ? -7.822 1.507 -11.998 1.00 94.19 91 ARG A O 1
ATOM 719 N N . PRO A 1 92 ? -8.926 2.876 -13.409 1.00 91.62 92 PRO A N 1
ATOM 720 C CA . PRO A 1 92 ? -10.253 2.451 -12.972 1.00 91.62 92 PRO A CA 1
ATOM 721 C C . PRO A 1 92 ? -10.634 1.058 -13.497 1.00 91.62 92 PRO A C 1
ATOM 723 O O . PRO A 1 92 ? -11.478 0.398 -12.891 1.00 91.62 92 PRO A O 1
ATOM 726 N N . ASP A 1 93 ? -10.028 0.587 -14.598 1.00 90.88 93 ASP A N 1
ATOM 727 C CA . ASP A 1 93 ? -10.249 -0.777 -15.083 1.00 90.88 93 ASP A CA 1
ATOM 728 C C . ASP A 1 93 ? -9.679 -1.810 -14.109 1.00 90.88 93 ASP A C 1
ATOM 730 O O . ASP A 1 93 ? -8.480 -1.859 -13.833 1.00 90.88 93 ASP A O 1
ATOM 734 N N . VAL A 1 94 ? -10.567 -2.662 -13.596 1.00 84.88 94 VAL A N 1
ATOM 735 C CA . VAL A 1 94 ? -10.205 -3.723 -12.660 1.00 84.88 94 VAL A CA 1
ATOM 736 C C . VAL A 1 94 ? -9.454 -4.820 -13.401 1.00 84.88 94 VAL A C 1
ATOM 738 O O . VAL A 1 94 ? -9.979 -5.441 -14.322 1.00 84.88 94 VAL A O 1
ATOM 741 N N . SER A 1 95 ? -8.242 -5.106 -12.937 1.00 90.75 95 SER A N 1
ATOM 742 C CA . SER A 1 95 ? -7.494 -6.300 -13.313 1.00 90.75 95 SER A CA 1
ATOM 743 C C . SER A 1 95 ? -7.458 -7.289 -12.147 1.00 90.75 95 SER A C 1
ATOM 745 O O . SER A 1 95 ? -7.378 -6.914 -10.968 1.00 90.75 95 SER A O 1
ATOM 747 N N . GLN A 1 96 ? -7.543 -8.575 -12.485 1.00 92.38 96 GLN A N 1
ATOM 748 C CA . GLN A 1 96 ? -7.400 -9.662 -11.521 1.00 92.38 96 GLN A CA 1
ATOM 749 C C . GLN A 1 96 ? -5.965 -9.740 -10.980 1.00 92.38 96 GLN A C 1
ATOM 751 O O . GLN A 1 96 ? -5.769 -10.064 -9.811 1.00 92.38 96 GLN A O 1
ATOM 756 N N . ASP A 1 97 ? -4.980 -9.381 -11.803 1.00 96.38 97 ASP A N 1
ATOM 757 C CA . ASP A 1 97 ? -3.581 -9.761 -11.588 1.00 96.38 97 ASP A CA 1
ATOM 758 C C . ASP A 1 97 ? -2.720 -8.621 -11.063 1.00 96.38 97 ASP A C 1
ATOM 760 O O . ASP A 1 97 ? -1.763 -8.852 -10.325 1.00 96.38 97 ASP A O 1
ATOM 764 N N . VAL A 1 98 ? -3.045 -7.388 -11.447 1.00 96.88 98 VAL A N 1
ATOM 765 C CA . VAL A 1 98 ? -2.209 -6.220 -11.174 1.00 96.88 98 VAL A CA 1
ATOM 766 C C . VAL A 1 98 ? -3.048 -4.973 -10.935 1.00 96.88 98 VAL A C 1
ATOM 768 O O . VAL A 1 98 ? -4.100 -4.791 -11.544 1.00 96.88 98 VAL A O 1
ATOM 771 N N . PHE A 1 99 ? -2.564 -4.077 -10.086 1.00 96.81 99 PHE A N 1
ATOM 772 C CA . PHE A 1 99 ? -2.941 -2.671 -10.129 1.00 96.81 99 PHE A CA 1
ATOM 773 C C . PHE A 1 99 ? -2.044 -1.961 -11.138 1.00 96.81 99 PHE A C 1
ATOM 775 O O . PHE A 1 99 ? -0.843 -2.211 -11.168 1.00 96.81 99 PHE A O 1
ATOM 782 N N . ARG A 1 100 ? -2.611 -1.096 -11.976 1.00 96.50 100 ARG A N 1
ATOM 783 C CA . ARG A 1 100 ? -1.869 -0.377 -13.020 1.00 96.50 100 ARG A CA 1
ATOM 784 C C . ARG A 1 100 ? -1.865 1.099 -12.685 1.00 96.50 100 ARG A C 1
ATOM 786 O O . ARG A 1 100 ? -2.937 1.654 -12.450 1.00 96.50 100 ARG A O 1
ATOM 793 N N . LEU A 1 101 ? -0.691 1.710 -12.675 1.00 96.12 101 LEU A N 1
ATOM 794 C CA . LEU A 1 101 ? -0.547 3.133 -12.413 1.00 96.12 101 LEU A CA 1
ATOM 795 C C . LEU A 1 101 ? -0.842 3.910 -13.705 1.00 96.12 101 LEU A C 1
ATOM 797 O O . LEU A 1 101 ? -0.478 3.480 -14.804 1.00 96.12 101 LEU A O 1
ATOM 801 N N . GLN A 1 102 ? -1.554 5.025 -13.580 1.00 95.50 102 GLN A N 1
ATOM 802 C CA . GLN A 1 102 ? -1.834 5.932 -14.689 1.00 95.50 102 GLN A CA 1
ATOM 803 C C . GLN A 1 102 ? -0.585 6.732 -15.067 1.00 95.50 102 GLN A C 1
ATOM 805 O O . GLN A 1 102 ? 0.292 6.964 -14.240 1.00 95.50 102 GLN A O 1
ATOM 810 N N . ASP A 1 103 ? -0.515 7.125 -16.339 1.00 94.25 103 ASP A N 1
ATOM 811 C CA . ASP A 1 103 ? 0.460 8.085 -16.872 1.00 94.25 103 ASP A CA 1
ATOM 812 C C . ASP A 1 103 ? 1.947 7.777 -16.624 1.00 94.25 103 ASP A C 1
ATOM 814 O O . ASP A 1 103 ? 2.790 8.668 -16.674 1.00 94.25 103 ASP A O 1
ATOM 818 N N . THR A 1 104 ? 2.312 6.505 -16.428 1.00 95.75 104 THR A N 1
ATOM 819 C CA . THR A 1 104 ? 3.722 6.123 -16.217 1.00 95.75 104 THR A CA 1
ATOM 820 C C . THR A 1 104 ? 4.463 5.720 -17.494 1.00 95.75 104 THR A C 1
ATOM 822 O O . THR A 1 104 ? 5.671 5.505 -17.456 1.00 95.75 104 THR A O 1
ATOM 825 N N . ARG A 1 105 ? 3.767 5.569 -18.629 1.00 95.56 105 ARG A N 1
ATOM 826 C CA . ARG A 1 105 ? 4.388 5.127 -19.890 1.00 95.56 105 ARG A CA 1
ATOM 827 C C . ARG A 1 105 ? 5.418 6.133 -20.390 1.00 95.56 105 ARG A C 1
ATOM 829 O O . ARG A 1 105 ? 5.212 7.339 -20.291 1.00 95.56 105 ARG A O 1
ATOM 836 N N . VAL A 1 106 ? 6.487 5.630 -21.007 1.00 94.81 106 VAL A N 1
ATOM 837 C CA . VAL A 1 106 ? 7.608 6.461 -21.467 1.00 94.81 106 VAL A CA 1
ATOM 838 C C . VAL A 1 106 ? 7.963 6.223 -22.932 1.00 94.81 106 VAL A C 1
ATOM 840 O O . VAL A 1 106 ? 7.816 5.131 -23.488 1.00 94.81 106 VAL A O 1
ATOM 843 N N . THR A 1 107 ? 8.474 7.274 -23.572 1.00 93.88 107 THR A N 1
ATOM 844 C CA . THR A 1 107 ? 9.015 7.206 -24.936 1.00 93.88 107 THR A CA 1
ATOM 845 C C . THR A 1 107 ? 10.475 6.761 -24.965 1.00 93.88 107 THR A C 1
ATOM 847 O O . THR A 1 107 ? 10.891 6.193 -25.972 1.00 93.88 107 THR A O 1
ATOM 850 N N . ALA A 1 108 ? 11.223 6.983 -23.879 1.00 95.62 108 ALA A N 1
ATOM 851 C CA . ALA A 1 108 ? 12.589 6.498 -23.715 1.00 95.62 108 ALA A CA 1
ATOM 852 C C . ALA A 1 108 ? 12.641 4.962 -23.692 1.00 95.62 108 ALA A C 1
ATOM 854 O O . ALA A 1 108 ? 11.665 4.310 -23.317 1.00 95.62 108 ALA A O 1
ATOM 855 N N . ASN A 1 109 ? 13.786 4.403 -24.082 1.00 96.94 109 ASN A N 1
ATOM 856 C CA . ASN A 1 109 ? 14.010 2.963 -24.019 1.00 96.94 109 ASN A CA 1
ATOM 857 C C . ASN A 1 109 ? 13.991 2.478 -22.569 1.00 96.94 109 ASN A C 1
ATOM 859 O O . ASN A 1 109 ? 14.485 3.150 -21.658 1.00 96.94 109 ASN A O 1
ATOM 863 N N . VAL A 1 110 ? 13.434 1.289 -22.381 1.00 97.81 110 VAL A N 1
ATOM 864 C CA . VAL A 1 110 ? 13.423 0.567 -21.113 1.00 97.81 110 VAL A CA 1
ATOM 865 C C . VAL A 1 110 ? 13.954 -0.817 -21.426 1.00 97.81 110 VAL A C 1
ATOM 867 O O . VAL A 1 110 ? 13.203 -1.703 -21.828 1.00 97.81 110 VAL A O 1
ATOM 870 N N . GLU A 1 111 ? 15.259 -0.996 -21.264 1.00 97.94 111 GLU A N 1
ATOM 871 C CA . GLU A 1 111 ? 15.907 -2.262 -21.589 1.00 97.94 111 GLU A CA 1
ATOM 872 C C . GLU A 1 111 ? 15.385 -3.395 -20.684 1.00 97.94 111 GLU A C 1
ATOM 874 O O . GLU A 1 111 ? 15.107 -3.169 -19.495 1.00 97.94 111 GLU A O 1
ATOM 879 N N . PRO A 1 112 ? 15.248 -4.629 -21.198 1.00 98.12 112 PRO A N 1
ATOM 880 C CA . PRO A 1 112 ? 14.918 -5.781 -20.372 1.00 98.12 112 PRO A CA 1
ATOM 881 C C . PRO A 1 112 ? 15.922 -5.976 -19.230 1.00 98.12 112 PRO A C 1
ATOM 883 O O . PRO A 1 112 ? 17.127 -6.078 -19.445 1.00 98.12 112 PRO A O 1
ATOM 886 N N . SER A 1 113 ? 15.418 -6.053 -18.001 1.00 97.56 113 SER A N 1
ATOM 887 C CA . SER A 1 113 ? 16.222 -6.231 -16.793 1.00 97.56 113 SER A CA 1
ATOM 888 C C . SER A 1 113 ? 15.381 -6.863 -15.689 1.00 97.56 113 SER A C 1
ATOM 890 O O . SER A 1 113 ? 14.228 -6.489 -15.496 1.00 97.56 113 SER A O 1
ATOM 892 N N . ASN A 1 114 ? 15.949 -7.820 -14.952 1.00 98.00 114 ASN A N 1
ATOM 893 C CA . ASN A 1 114 ? 15.273 -8.494 -13.838 1.00 98.00 114 ASN A CA 1
ATOM 894 C C . ASN A 1 114 ? 13.861 -9.021 -14.198 1.00 98.00 114 ASN A C 1
ATOM 896 O O . ASN A 1 114 ? 12.873 -8.755 -13.511 1.00 98.00 114 ASN A O 1
ATOM 900 N N . THR A 1 115 ? 13.758 -9.748 -15.312 1.00 98.31 115 THR A N 1
ATOM 901 C CA . THR A 1 115 ? 12.503 -10.258 -15.899 1.00 98.31 115 THR A CA 1
ATOM 902 C C . THR A 1 115 ? 12.067 -11.600 -15.296 1.00 98.31 115 THR A C 1
ATOM 904 O O . THR A 1 115 ? 11.739 -12.560 -15.996 1.00 98.31 115 THR A O 1
ATOM 907 N N . VAL A 1 116 ? 12.111 -11.679 -13.968 1.00 98.56 116 VAL A N 1
ATOM 908 C CA . VAL A 1 116 ? 11.888 -12.896 -13.173 1.00 98.56 116 VAL A CA 1
ATOM 909 C C . VAL A 1 116 ? 10.413 -13.083 -12.796 1.00 98.56 116 VAL A C 1
ATOM 911 O O . VAL A 1 116 ? 9.553 -12.292 -13.187 1.00 98.56 116 VAL A O 1
ATOM 914 N N . ALA A 1 117 ? 10.102 -14.154 -12.057 1.00 98.50 117 ALA A N 1
ATOM 915 C CA . ALA A 1 117 ? 8.782 -14.339 -11.458 1.00 98.50 117 ALA A CA 1
ATOM 916 C C . ALA A 1 117 ? 8.432 -13.166 -10.526 1.00 98.50 117 ALA A C 1
ATOM 918 O O . ALA A 1 117 ? 9.303 -12.568 -9.895 1.00 98.50 117 ALA A O 1
ATOM 919 N N . ARG A 1 118 ? 7.146 -12.829 -10.462 1.00 98.44 118 ARG A N 1
ATOM 920 C CA . ARG A 1 118 ? 6.635 -11.613 -9.826 1.00 98.44 118 ARG A CA 1
ATOM 921 C C . ARG A 1 118 ? 5.703 -12.018 -8.700 1.00 98.44 118 ARG A C 1
ATOM 923 O O . ARG A 1 118 ? 4.571 -12.410 -8.962 1.00 98.44 118 ARG A O 1
ATOM 930 N N . SER A 1 119 ? 6.177 -11.965 -7.464 1.00 98.19 119 SER A N 1
ATOM 931 C CA . SER A 1 119 ? 5.353 -12.291 -6.300 1.00 98.19 119 SER A CA 1
ATOM 932 C C . SER A 1 119 ? 4.332 -11.192 -5.990 1.00 98.19 119 SER A C 1
ATOM 934 O O . SER A 1 119 ? 4.465 -10.052 -6.452 1.00 98.19 119 SER A O 1
ATOM 936 N N . LEU A 1 120 ? 3.332 -11.510 -5.168 1.00 98.44 120 LEU A N 1
ATOM 937 C CA . LEU A 1 120 ? 2.421 -10.536 -4.566 1.00 98.44 120 LEU A CA 1
ATOM 938 C C . LEU A 1 120 ? 3.186 -9.310 -4.023 1.00 98.44 120 LEU A C 1
ATOM 940 O O . LEU A 1 120 ? 4.164 -9.432 -3.279 1.00 98.44 120 LEU A O 1
ATOM 944 N N . GLY A 1 121 ? 2.733 -8.117 -4.416 1.00 98.25 121 GLY A N 1
ATOM 945 C CA . GLY A 1 121 ? 3.354 -6.845 -4.048 1.00 98.25 121 GLY A CA 1
ATOM 946 C C . GLY A 1 121 ? 4.559 -6.442 -4.903 1.00 98.25 121 GLY A C 1
ATOM 947 O O . GLY A 1 121 ? 5.090 -5.356 -4.699 1.00 98.25 121 GLY A O 1
ATOM 948 N N . SER A 1 122 ? 4.998 -7.250 -5.874 1.00 98.62 122 SER A N 1
ATOM 949 C CA . SER A 1 122 ? 6.043 -6.833 -6.823 1.00 98.62 122 SER A CA 1
ATOM 950 C C . SER A 1 122 ? 5.625 -5.572 -7.576 1.00 98.62 122 SER A C 1
ATOM 952 O O . SER A 1 122 ? 4.528 -5.517 -8.135 1.00 98.62 122 SER A O 1
ATOM 954 N N . ILE A 1 123 ? 6.514 -4.579 -7.619 1.00 98.56 123 ILE A N 1
ATOM 955 C CA . ILE A 1 123 ? 6.389 -3.403 -8.479 1.00 98.56 123 ILE A CA 1
ATOM 956 C C . ILE A 1 123 ? 7.141 -3.704 -9.767 1.00 98.56 123 ILE A C 1
ATOM 958 O O . ILE A 1 123 ? 8.324 -4.054 -9.758 1.00 98.56 123 ILE A O 1
ATOM 962 N N . THR A 1 124 ? 6.452 -3.559 -10.887 1.00 98.62 124 THR A N 1
ATOM 963 C CA . THR A 1 124 ? 6.979 -3.904 -12.203 1.00 98.62 124 THR A CA 1
ATOM 964 C C . THR A 1 124 ? 6.881 -2.738 -13.166 1.00 98.62 124 THR A C 1
ATOM 966 O O . THR A 1 124 ? 6.062 -1.845 -12.966 1.00 98.62 124 THR A O 1
ATOM 969 N N . MET A 1 125 ? 7.725 -2.749 -14.195 1.00 98.50 125 MET A N 1
ATOM 970 C CA . MET A 1 125 ? 7.693 -1.801 -15.302 1.00 98.50 125 MET A CA 1
ATOM 971 C C . MET A 1 125 ? 7.806 -2.555 -16.626 1.00 98.50 125 MET A C 1
ATOM 973 O O . MET A 1 125 ? 8.738 -3.340 -16.825 1.00 98.50 125 MET A O 1
ATOM 977 N N . ASP A 1 126 ? 6.868 -2.309 -17.534 1.00 98.56 126 ASP A N 1
ATOM 978 C CA . ASP A 1 126 ? 6.887 -2.886 -18.878 1.00 98.56 126 ASP A CA 1
ATOM 979 C C . ASP A 1 126 ? 8.089 -2.345 -19.675 1.00 98.56 126 ASP A C 1
ATOM 981 O O . ASP A 1 126 ? 8.308 -1.133 -19.753 1.00 98.56 126 ASP A O 1
ATOM 985 N N . ASN A 1 127 ? 8.876 -3.243 -20.269 1.00 98.56 127 ASN A N 1
ATOM 986 C CA . ASN A 1 127 ? 10.108 -2.911 -20.989 1.00 98.56 127 ASN A CA 1
ATOM 987 C C . ASN A 1 127 ? 9.872 -2.762 -22.508 1.00 98.56 127 ASN A C 1
ATOM 989 O O . ASN A 1 127 ? 8.735 -2.847 -22.984 1.00 98.56 127 ASN A O 1
ATOM 993 N N . ASP A 1 128 ? 10.929 -2.530 -23.289 1.00 98.19 128 ASP A N 1
ATOM 994 C CA . ASP A 1 128 ? 10.847 -2.328 -24.744 1.00 98.19 128 ASP A CA 1
ATOM 995 C C . ASP A 1 128 ? 10.143 -3.478 -25.485 1.00 98.19 128 ASP A C 1
ATOM 997 O O . ASP A 1 128 ? 9.435 -3.252 -26.471 1.00 98.19 128 ASP A O 1
ATOM 1001 N N . GLY A 1 129 ? 10.232 -4.708 -24.969 1.00 97.50 129 GLY A N 1
ATOM 1002 C CA . GLY A 1 129 ? 9.548 -5.874 -25.526 1.00 97.50 129 GLY A CA 1
ATOM 1003 C C . GLY A 1 129 ? 8.017 -5.825 -25.411 1.00 97.50 129 GLY A C 1
ATOM 1004 O O . GLY A 1 129 ? 7.329 -6.600 -26.080 1.00 97.50 129 GLY A O 1
ATOM 1005 N N . TYR A 1 130 ? 7.458 -4.927 -24.591 1.00 97.25 130 TYR A N 1
ATOM 1006 C CA . TYR A 1 130 ? 6.009 -4.735 -24.446 1.00 97.25 130 TYR A CA 1
ATOM 1007 C C . TYR A 1 130 ? 5.430 -3.702 -25.437 1.00 97.25 130 TYR A C 1
ATOM 1009 O O . TYR A 1 130 ? 4.210 -3.519 -25.531 1.00 97.25 130 TYR A O 1
ATOM 1017 N N . GLY A 1 131 ? 6.280 -3.029 -26.220 1.00 96.38 131 GLY A N 1
ATOM 1018 C CA . GLY A 1 131 ? 5.857 -2.095 -27.263 1.00 96.38 131 GLY A CA 1
ATOM 1019 C C . GLY A 1 131 ? 5.102 -0.891 -26.698 1.00 96.38 131 GLY A C 1
ATOM 1020 O O . GLY A 1 131 ? 5.629 -0.144 -25.881 1.00 96.38 131 GLY A O 1
ATOM 1021 N N . ARG A 1 132 ? 3.842 -0.684 -27.112 1.00 95.50 132 ARG A N 1
ATOM 1022 C CA . ARG A 1 132 ? 3.055 0.514 -26.736 1.00 95.50 132 ARG A CA 1
ATOM 1023 C C . ARG A 1 132 ? 2.803 0.685 -25.230 1.00 95.50 132 ARG A C 1
ATOM 1025 O O . ARG A 1 132 ? 2.312 1.735 -24.825 1.00 95.50 132 ARG A O 1
ATOM 1032 N N . TYR A 1 133 ? 3.040 -0.359 -24.437 1.00 96.62 133 TYR A N 1
ATOM 1033 C CA . TYR A 1 133 ? 2.882 -0.343 -22.981 1.00 96.62 133 TYR A CA 1
ATOM 1034 C C . TYR A 1 133 ? 4.173 0.004 -22.237 1.00 96.62 133 TYR A C 1
ATOM 1036 O O . TYR A 1 133 ? 4.140 0.134 -21.023 1.00 96.62 133 TYR A O 1
ATOM 1044 N N . ARG A 1 134 ? 5.293 0.197 -22.940 1.00 98.00 134 ARG A N 1
ATOM 1045 C CA . ARG A 1 134 ? 6.585 0.534 -22.342 1.00 98.00 134 ARG A CA 1
ATOM 1046 C C . ARG A 1 134 ? 6.495 1.639 -21.283 1.00 98.00 134 ARG A C 1
ATOM 1048 O O . ARG A 1 134 ? 5.887 2.689 -21.503 1.00 98.00 134 ARG A O 1
ATOM 1055 N N . GLY A 1 135 ? 7.144 1.396 -20.149 1.00 97.56 135 GLY A N 1
ATOM 1056 C CA . GLY A 1 135 ? 7.136 2.258 -18.970 1.00 97.56 135 GLY A CA 1
ATOM 1057 C C . GLY A 1 135 ? 5.898 2.109 -18.088 1.00 97.56 135 GLY A C 1
ATOM 1058 O O . GLY A 1 135 ? 5.840 2.714 -17.023 1.00 97.56 135 GLY A O 1
ATOM 1059 N N . GLU A 1 136 ? 4.887 1.332 -18.486 1.00 97.94 136 GLU A N 1
ATOM 1060 C CA . GLU A 1 136 ? 3.718 1.124 -17.634 1.00 97.94 136 GLU A CA 1
ATOM 1061 C C . GLU A 1 136 ? 4.136 0.443 -16.325 1.00 97.94 136 GLU A C 1
ATOM 1063 O O . GLU A 1 136 ? 4.742 -0.627 -16.348 1.00 97.94 136 GLU A O 1
ATOM 1068 N N . VAL A 1 137 ? 3.825 1.080 -15.193 1.00 98.12 137 VAL A N 1
ATOM 1069 C CA . VAL A 1 137 ? 4.161 0.593 -13.858 1.00 98.12 137 VAL A CA 1
ATOM 1070 C C . VAL A 1 137 ? 2.955 -0.121 -13.274 1.00 98.12 137 VAL A C 1
ATOM 1072 O O . VAL A 1 137 ? 1.815 0.348 -13.369 1.00 98.12 137 VAL A O 1
ATOM 1075 N N . GLN A 1 138 ? 3.204 -1.277 -12.669 1.00 97.88 138 GLN A N 1
ATOM 1076 C CA . GLN A 1 138 ? 2.161 -2.139 -12.129 1.00 97.88 138 GLN A CA 1
ATOM 1077 C C . GLN A 1 138 ? 2.559 -2.688 -10.757 1.00 97.88 138 GLN A C 1
ATOM 1079 O O . GLN A 1 138 ? 3.742 -2.895 -10.496 1.00 97.88 138 GLN A O 1
ATOM 1084 N N . ILE A 1 139 ? 1.572 -2.974 -9.908 1.00 97.88 139 ILE A N 1
ATOM 1085 C CA . ILE A 1 139 ? 1.743 -3.649 -8.613 1.00 97.88 139 ILE A CA 1
ATOM 1086 C C . ILE A 1 139 ? 1.010 -4.989 -8.667 1.00 97.88 139 ILE A C 1
ATOM 1088 O O . ILE A 1 139 ? -0.197 -5.026 -8.910 1.00 97.88 139 ILE A O 1
ATOM 1092 N N . CYS A 1 140 ? 1.716 -6.092 -8.442 1.00 98.25 140 CYS A N 1
ATOM 1093 C CA . CYS A 1 140 ? 1.144 -7.436 -8.498 1.00 98.25 140 CYS A CA 1
ATOM 1094 C C . CYS A 1 140 ? 0.172 -7.705 -7.339 1.00 98.25 140 CYS A C 1
ATOM 1096 O O . CYS A 1 140 ? 0.499 -7.485 -6.175 1.00 98.25 140 CYS A O 1
ATOM 1098 N N . LYS A 1 141 ? -1.016 -8.231 -7.669 1.00 96.56 141 LYS A N 1
ATOM 1099 C CA . LYS A 1 141 ? -2.088 -8.624 -6.728 1.00 96.56 141 LYS A CA 1
ATOM 1100 C C . LYS A 1 141 ? -2.028 -10.095 -6.323 1.00 96.56 141 LYS A C 1
ATOM 1102 O O . LYS A 1 141 ? -2.804 -10.536 -5.481 1.00 96.56 141 LYS A O 1
ATOM 1107 N N . ARG A 1 142 ? -1.162 -10.858 -6.981 1.00 97.56 142 ARG A N 1
ATOM 1108 C CA . ARG A 1 142 ? -0.888 -12.276 -6.757 1.00 97.56 142 ARG A CA 1
ATOM 1109 C C . ARG A 1 142 ? 0.450 -12.623 -7.395 1.00 97.56 142 ARG A C 1
ATOM 1111 O O . ARG A 1 142 ? 1.000 -11.809 -8.137 1.00 97.56 142 ARG A O 1
ATOM 1118 N N . ASP A 1 143 ? 0.913 -13.837 -7.151 1.00 98.31 143 ASP A N 1
ATOM 1119 C CA . ASP A 1 143 ? 2.089 -14.367 -7.823 1.00 98.31 143 ASP A CA 1
ATOM 1120 C C . ASP A 1 143 ? 1.807 -14.576 -9.317 1.00 98.31 143 ASP A C 1
ATOM 1122 O O . ASP A 1 143 ? 0.752 -15.085 -9.712 1.00 98.31 143 ASP A O 1
ATOM 1126 N N . LEU A 1 144 ? 2.754 -14.157 -10.150 1.00 98.56 144 LEU A N 1
ATOM 1127 C CA . LEU A 1 144 ? 2.723 -14.274 -11.600 1.00 98.56 144 LEU A CA 1
ATOM 1128 C C . LEU A 1 144 ? 4.058 -14.829 -12.102 1.00 98.56 144 LEU A C 1
ATOM 1130 O O . LEU A 1 144 ? 5.129 -14.472 -11.611 1.00 98.56 144 LEU A O 1
ATOM 1134 N N . GLU A 1 145 ? 3.993 -15.643 -13.151 1.00 98.56 145 GLU A N 1
ATOM 1135 C CA . GLU A 1 145 ? 5.170 -16.218 -13.808 1.00 98.56 145 GLU A CA 1
ATOM 1136 C C . GLU A 1 145 ? 6.127 -15.154 -14.360 1.00 98.56 145 GLU A C 1
ATOM 1138 O O . GLU A 1 145 ? 5.758 -13.992 -14.559 1.00 98.56 145 GLU A O 1
ATOM 1143 N N . ALA A 1 146 ? 7.360 -15.554 -14.661 1.00 98.50 146 ALA A N 1
ATOM 1144 C CA . ALA A 1 146 ? 8.319 -14.685 -15.332 1.00 98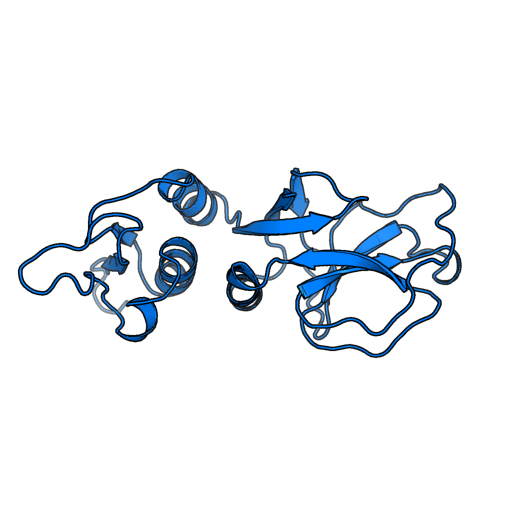.50 146 ALA A CA 1
ATOM 1145 C C . ALA A 1 146 ? 7.815 -14.234 -16.715 1.00 98.50 146 ALA A C 1
ATOM 1147 O O . ALA A 1 146 ? 7.153 -14.979 -17.441 1.00 98.50 146 ALA A O 1
ATOM 1148 N N . ASN A 1 147 ? 8.146 -13.004 -17.108 1.00 98.50 147 ASN A N 1
ATOM 1149 C CA . ASN A 1 147 ? 7.851 -12.490 -18.443 1.00 98.50 147 ASN A CA 1
ATOM 1150 C C . ASN A 1 147 ? 9.011 -11.617 -18.921 1.00 98.50 147 ASN A C 1
ATOM 1152 O O . ASN A 1 147 ? 9.266 -10.563 -18.351 1.00 98.50 147 ASN A O 1
ATOM 1156 N N . HIS A 1 148 ? 9.660 -12.020 -20.017 1.00 98.31 148 HIS A N 1
ATOM 1157 C CA . HIS A 1 148 ? 10.803 -11.306 -20.601 1.00 98.31 148 HIS A CA 1
ATOM 1158 C C . HIS A 1 148 ? 10.503 -9.845 -20.994 1.00 98.31 148 HIS A C 1
ATOM 1160 O O . HIS A 1 148 ? 11.429 -9.074 -21.228 1.00 98.31 148 HIS A O 1
ATOM 1166 N N . ARG A 1 149 ? 9.223 -9.456 -21.058 1.00 98.50 149 ARG A N 1
ATOM 1167 C CA . ARG A 1 149 ? 8.760 -8.098 -21.384 1.00 98.50 149 ARG A CA 1
ATOM 1168 C C . ARG A 1 149 ? 8.501 -7.212 -20.160 1.00 98.50 149 ARG A C 1
ATOM 1170 O O . ARG A 1 149 ? 8.123 -6.058 -20.326 1.00 98.50 149 ARG A O 1
ATOM 1177 N N . VAL A 1 150 ? 8.655 -7.743 -18.946 1.00 98.62 150 VAL A N 1
ATOM 1178 C CA . VAL A 1 150 ? 8.279 -7.065 -17.698 1.00 98.62 150 VAL A CA 1
ATOM 1179 C C . VAL A 1 150 ? 9.447 -7.090 -16.728 1.00 98.62 150 VAL A C 1
ATOM 1181 O O . VAL A 1 150 ? 9.864 -8.160 -16.291 1.00 98.62 150 VAL A O 1
ATOM 1184 N N . ASN A 1 151 ? 9.944 -5.916 -16.360 1.00 98.69 151 ASN A N 1
ATOM 1185 C CA . ASN A 1 151 ? 11.019 -5.777 -15.387 1.00 98.69 151 ASN A CA 1
ATOM 1186 C C . ASN A 1 151 ? 10.433 -5.721 -13.972 1.00 98.69 151 ASN A C 1
ATOM 1188 O O . ASN A 1 151 ? 9.487 -4.970 -13.735 1.00 98.69 151 ASN A O 1
ATOM 1192 N N . VAL A 1 152 ? 11.008 -6.450 -13.013 1.00 98.62 152 VAL A N 1
ATOM 1193 C CA . VAL A 1 152 ? 10.741 -6.229 -11.582 1.00 98.62 152 VAL A CA 1
ATOM 1194 C C . VAL A 1 152 ? 11.649 -5.106 -11.087 1.00 98.62 152 VAL A C 1
ATOM 1196 O O . VAL A 1 152 ? 12.874 -5.237 -11.111 1.00 98.62 152 VAL A O 1
ATOM 1199 N N . ILE A 1 153 ? 11.050 -4.000 -10.642 1.00 98.25 153 ILE A N 1
ATOM 1200 C CA . ILE A 1 153 ? 11.761 -2.759 -10.289 1.00 98.25 153 ILE A CA 1
ATOM 1201 C C . ILE A 1 153 ? 11.691 -2.411 -8.798 1.00 98.25 153 ILE A C 1
ATOM 1203 O O . ILE A 1 153 ? 12.282 -1.420 -8.362 1.00 98.25 153 ILE A O 1
ATOM 1207 N N . GLY A 1 154 ? 10.947 -3.191 -8.022 1.00 98.12 154 GLY A N 1
ATOM 1208 C CA . GLY A 1 154 ? 10.735 -2.958 -6.604 1.00 98.12 154 GLY A CA 1
ATOM 1209 C C . GLY A 1 154 ? 9.695 -3.898 -6.015 1.00 98.12 154 GLY A C 1
ATOM 1210 O O . GLY A 1 154 ? 9.194 -4.794 -6.702 1.00 98.12 154 GLY A O 1
ATOM 1211 N N . ARG A 1 155 ? 9.340 -3.676 -4.753 1.00 98.31 155 ARG A N 1
ATOM 1212 C CA . ARG A 1 155 ? 8.297 -4.433 -4.060 1.00 98.31 155 ARG A CA 1
ATOM 1213 C C . ARG A 1 155 ? 7.669 -3.595 -2.951 1.00 98.31 155 ARG A C 1
ATOM 1215 O O . ARG A 1 155 ? 8.357 -2.813 -2.308 1.00 98.31 155 ARG A O 1
ATOM 1222 N N . ILE A 1 156 ? 6.373 -3.778 -2.722 1.00 98.25 156 ILE A N 1
ATOM 1223 C CA . ILE A 1 156 ? 5.717 -3.356 -1.481 1.00 98.25 156 ILE A CA 1
ATOM 1224 C C . ILE A 1 156 ? 6.365 -4.108 -0.318 1.00 98.25 156 ILE A C 1
ATOM 1226 O O . ILE A 1 156 ? 6.601 -5.313 -0.429 1.00 98.25 156 ILE A O 1
ATOM 1230 N N . ILE A 1 157 ? 6.656 -3.410 0.777 1.00 96.31 157 ILE A N 1
ATOM 1231 C CA . ILE A 1 157 ? 7.207 -4.061 1.969 1.00 96.31 157 ILE A CA 1
ATOM 1232 C C . ILE A 1 157 ? 6.205 -5.082 2.525 1.00 96.31 157 ILE A C 1
ATOM 1234 O O . ILE A 1 157 ? 4.990 -4.932 2.367 1.00 96.31 157 ILE A O 1
ATOM 1238 N N . GLU A 1 158 ? 6.697 -6.111 3.202 1.00 94.00 158 GLU A N 1
ATOM 1239 C CA . GLU A 1 158 ? 5.861 -7.236 3.627 1.00 94.00 158 GLU A CA 1
ATOM 1240 C C . GLU A 1 158 ? 4.730 -6.795 4.578 1.00 94.00 158 GLU A C 1
ATOM 1242 O O . GLU A 1 158 ? 3.594 -7.252 4.453 1.00 94.00 158 GLU A O 1
ATOM 1247 N N . GLU A 1 159 ? 4.998 -5.831 5.4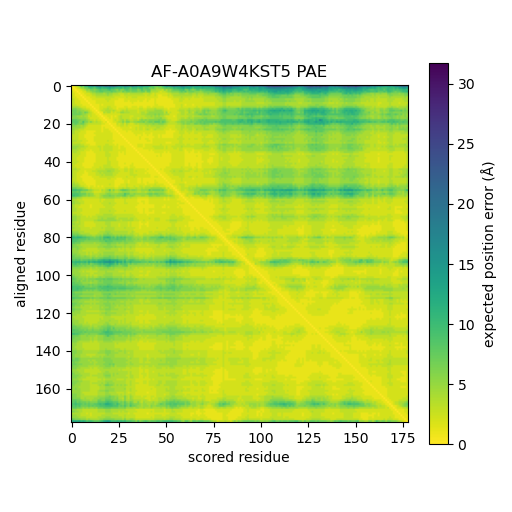64 1.00 90.94 159 GLU A N 1
ATOM 1248 C CA . GLU A 1 159 ? 4.035 -5.311 6.442 1.00 90.94 159 GLU A CA 1
ATOM 1249 C C . GLU A 1 159 ? 2.847 -4.580 5.801 1.00 90.94 159 GLU A C 1
ATOM 1251 O O . GLU A 1 159 ? 1.762 -4.534 6.388 1.00 90.94 159 GLU A O 1
ATOM 1256 N N . ASP A 1 160 ? 3.039 -4.017 4.606 1.00 94.88 160 ASP A N 1
ATOM 1257 C CA . ASP A 1 160 ? 2.036 -3.220 3.900 1.00 94.88 160 ASP A CA 1
ATOM 1258 C C . ASP A 1 160 ? 1.327 -4.028 2.792 1.00 94.88 160 ASP A C 1
ATOM 1260 O O . ASP A 1 160 ? 0.319 -3.566 2.255 1.00 94.88 160 ASP A O 1
ATOM 1264 N N . ILE A 1 161 ? 1.758 -5.262 2.487 1.00 94.88 161 ILE A N 1
ATOM 1265 C CA . ILE A 1 161 ? 1.061 -6.155 1.538 1.00 94.88 161 ILE A CA 1
ATOM 1266 C C . ILE A 1 161 ? -0.437 -6.308 1.863 1.00 94.88 161 ILE A C 1
ATOM 1268 O O . ILE A 1 161 ? -1.246 -6.215 0.933 1.00 94.88 161 ILE A O 1
ATOM 1272 N N . PRO A 1 162 ? -0.866 -6.485 3.132 1.00 92.06 162 PRO A N 1
ATOM 1273 C CA . PRO A 1 162 ? -2.287 -6.577 3.465 1.00 92.06 162 PRO A CA 1
ATOM 1274 C C . PRO A 1 162 ? -3.122 -5.368 3.009 1.00 92.06 162 PRO A C 1
ATOM 1276 O O . PRO A 1 162 ? -4.305 -5.523 2.705 1.00 92.06 162 PRO A O 1
ATOM 1279 N N . LEU A 1 163 ? -2.519 -4.175 2.901 1.00 94.50 163 L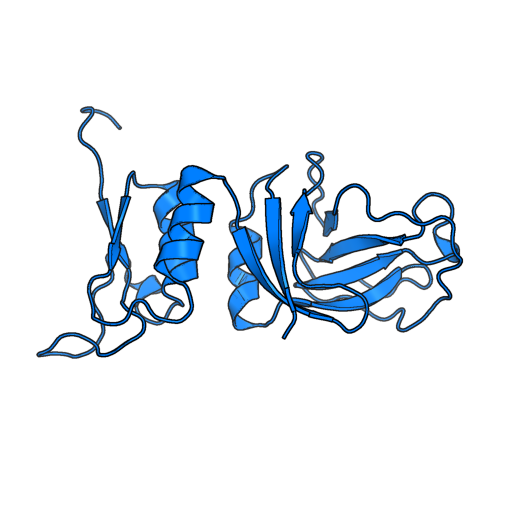EU A N 1
ATOM 1280 C CA . LEU A 1 163 ? -3.201 -2.963 2.434 1.00 94.50 163 LEU A CA 1
ATOM 1281 C C . LEU A 1 163 ? -3.643 -3.074 0.970 1.00 94.50 163 LEU A C 1
ATOM 1283 O O . LEU A 1 163 ? -4.648 -2.474 0.588 1.00 94.50 163 LEU A O 1
ATOM 1287 N N . LEU A 1 164 ? -2.949 -3.876 0.155 1.00 93.88 164 LEU A N 1
ATOM 1288 C CA . LEU A 1 164 ? -3.293 -4.073 -1.255 1.00 93.88 164 LEU A CA 1
ATOM 1289 C C . LEU A 1 164 ? -4.678 -4.701 -1.438 1.00 93.88 164 LEU A C 1
ATOM 1291 O O . LEU A 1 164 ? -5.347 -4.439 -2.437 1.00 93.88 164 LEU A O 1
ATOM 1295 N N . PHE A 1 165 ? -5.141 -5.490 -0.467 1.00 91.19 165 PHE A N 1
ATOM 1296 C CA . PHE A 1 165 ? -6.481 -6.081 -0.484 1.00 91.19 165 PHE A CA 1
ATOM 1297 C C . PHE A 1 165 ? -7.580 -5.089 -0.082 1.00 91.19 165 PHE A C 1
ATOM 1299 O O . PHE A 1 165 ? -8.759 -5.374 -0.278 1.00 91.19 165 PHE A O 1
ATOM 1306 N N . LEU A 1 166 ? -7.205 -3.924 0.453 1.00 90.88 166 LEU A N 1
ATOM 1307 C CA . LEU A 1 166 ? -8.116 -2.850 0.856 1.00 90.88 166 LEU A CA 1
ATOM 1308 C C . LEU A 1 166 ? -8.237 -1.750 -0.215 1.00 90.88 166 LEU A C 1
ATOM 1310 O O . LEU A 1 166 ? -9.030 -0.819 -0.050 1.00 90.88 166 LEU A O 1
ATOM 1314 N N . LEU A 1 167 ? -7.462 -1.849 -1.303 1.00 89.56 167 LEU A N 1
ATOM 1315 C CA . LEU A 1 167 ? -7.495 -0.911 -2.422 1.00 89.56 167 LEU A CA 1
ATOM 1316 C C . LEU A 1 167 ? -8.814 -0.981 -3.190 1.00 89.56 167 LEU A C 1
ATOM 1318 O O . LEU A 1 167 ? -9.300 -2.053 -3.558 1.00 89.56 167 LEU A O 1
ATOM 1322 N N . LYS A 1 168 ? -9.347 0.195 -3.514 1.00 81.56 168 LYS A N 1
ATOM 1323 C CA . LYS A 1 168 ? -10.529 0.359 -4.362 1.00 81.56 168 LYS A CA 1
ATOM 1324 C C . LYS A 1 168 ? -10.117 0.657 -5.815 1.00 81.56 168 LYS A C 1
ATOM 1326 O O . LYS A 1 168 ? -9.064 1.255 -6.045 1.00 81.56 168 LYS A O 1
ATOM 1331 N N . PRO A 1 169 ? -10.920 0.266 -6.822 1.00 78.50 169 PRO A N 1
ATOM 1332 C CA . PRO A 1 169 ? -10.673 0.656 -8.212 1.00 78.50 169 PRO A CA 1
ATOM 1333 C C . PRO A 1 169 ? -10.605 2.182 -8.372 1.00 78.50 169 PRO A C 1
ATOM 1335 O O . PRO A 1 169 ? -11.412 2.893 -7.775 1.00 78.50 169 PRO A O 1
ATOM 1338 N N . GLY A 1 170 ? -9.654 2.682 -9.169 1.00 84.19 170 GLY A N 1
ATOM 1339 C CA . GLY A 1 170 ? -9.473 4.124 -9.401 1.00 84.19 170 GLY A CA 1
ATOM 1340 C C . GLY A 1 170 ? -8.953 4.918 -8.195 1.00 84.19 170 GLY A C 1
ATOM 1341 O O . GLY A 1 170 ? -9.013 6.142 -8.202 1.00 84.19 170 GLY A O 1
ATOM 1342 N N . GLN A 1 171 ? -8.488 4.243 -7.142 1.00 93.38 171 GLN A N 1
ATOM 1343 C CA . GLN A 1 171 ? -7.955 4.894 -5.950 1.00 93.38 171 GLN A CA 1
ATOM 1344 C C . GLN A 1 171 ? -6.559 5.491 -6.194 1.00 93.38 171 GLN A C 1
ATOM 1346 O O . GLN A 1 171 ? -5.763 4.938 -6.951 1.00 93.38 171 GLN A O 1
ATOM 1351 N N . THR A 1 172 ? -6.233 6.586 -5.506 1.00 96.94 172 THR A N 1
ATOM 1352 C CA . THR A 1 172 ? -4.869 7.125 -5.458 1.00 96.94 172 THR A CA 1
ATOM 1353 C C . THR A 1 172 ? -4.058 6.408 -4.385 1.00 96.94 172 THR A C 1
ATOM 1355 O O . THR A 1 172 ? -4.487 6.293 -3.234 1.00 96.94 172 THR A O 1
ATOM 1358 N N . ILE A 1 173 ? -2.858 5.963 -4.744 1.00 97.25 173 ILE A N 1
ATOM 1359 C CA . ILE A 1 173 ? -1.872 5.445 -3.798 1.00 97.25 173 ILE A CA 1
ATOM 1360 C C . ILE A 1 173 ? -0.777 6.479 -3.573 1.00 97.25 173 ILE A C 1
ATOM 1362 O O . ILE A 1 173 ? -0.309 7.110 -4.515 1.00 97.25 173 ILE A O 1
ATOM 1366 N N . LYS A 1 174 ? -0.345 6.651 -2.328 1.00 97.75 174 LYS A N 1
ATOM 1367 C CA . LYS A 1 174 ? 0.871 7.388 -1.994 1.00 97.75 174 LYS A CA 1
ATOM 1368 C C . LYS A 1 174 ? 1.964 6.376 -1.687 1.00 97.75 174 LYS A C 1
ATOM 1370 O O . LYS A 1 174 ? 1.941 5.761 -0.625 1.00 97.75 174 LYS A O 1
ATOM 1375 N N . LEU A 1 175 ? 2.910 6.217 -2.602 1.00 97.75 175 LEU A N 1
ATOM 1376 C CA . LEU A 1 175 ? 4.074 5.371 -2.384 1.00 97.75 175 LEU A CA 1
ATOM 1377 C C . LEU A 1 175 ? 5.121 6.125 -1.565 1.00 97.75 175 LEU A C 1
ATOM 1379 O O . LEU A 1 175 ? 5.456 7.270 -1.878 1.00 97.75 175 LEU A O 1
ATOM 1383 N N . ILE A 1 176 ? 5.615 5.483 -0.511 1.00 97.12 176 ILE A N 1
ATOM 1384 C CA . ILE A 1 176 ? 6.775 5.928 0.263 1.00 97.12 176 ILE A CA 1
ATOM 1385 C C . ILE A 1 176 ? 7.893 4.932 -0.021 1.00 97.12 176 ILE A C 1
ATOM 1387 O O . ILE A 1 176 ? 7.786 3.771 0.359 1.00 97.12 176 ILE A O 1
ATOM 1391 N N . ILE A 1 177 ? 8.917 5.389 -0.736 1.00 97.12 177 ILE A N 1
ATOM 1392 C CA . ILE A 1 177 ? 10.093 4.592 -1.061 1.00 97.12 177 ILE A CA 1
ATOM 1393 C C . ILE A 1 177 ? 11.084 4.668 0.103 1.00 97.12 177 ILE A C 1
ATOM 1395 O O . ILE A 1 177 ? 11.497 5.775 0.464 1.00 97.12 177 ILE A O 1
ATOM 1399 N N . GLU A 1 178 ? 11.433 3.513 0.672 1.00 91.81 178 GLU A N 1
ATOM 1400 C CA . GLU A 1 178 ? 12.391 3.339 1.779 1.00 91.81 178 GLU A CA 1
ATOM 1401 C C . GLU A 1 178 ? 13.500 2.325 1.462 1.00 91.81 178 GLU A C 1
ATOM 1403 O O . GLU A 1 178 ? 13.320 1.514 0.521 1.00 91.81 178 GLU A O 1
#

pLDDT: mean 94.92, std 3.99, range [69.25, 98.69]

Mean predicted aligned error: 3.68 Å